Protein AF-A0A1G9MQA1-F1 (afdb_monomer_lite)

Sequence (184 aa):
MGEPVQVTDNYAQFIARLDTATEDLSNRRQSLSKSLAILTQLRDQNLAGMESWEQRRAKTSKLLAEHSQGPEAESLRELLEVALRMEPMFRNRTERIGQRLALLRKRSDELTKSLAALKKSKAKLESSRMLAQERDNLSRAVATLAGTPEGPVGGLSDAGIFDDLKKAREAIVLAEALLEVKGK

Foldseek 3Di:
DDDPPPPPPVLVVVLVVLVVVLVVLVVVLVVLVVVLVVLVVVLVVLVVQLVVLVVQLVVLVVVCVVQVPPPCNVVSVVSNVVSVVRNVVSVVVNVVSVVVSVVSVVVSVVSVVVSVVSVVVSVVSVVVSVVVVVVVVVVVVVVVVVPDDDDDDDDDDPPVVVVVVVVVVVVVVVVVVVVVVVVD

Structure (mmCIF, N/CA/C/O backbone):
data_AF-A0A1G9MQA1-F1
#
_entry.id   AF-A0A1G9MQA1-F1
#
loop_
_atom_site.group_PDB
_atom_site.id
_atom_site.type_symbol
_atom_site.label_atom_id
_atom_site.label_alt_id
_atom_site.label_comp_id
_atom_site.label_asym_id
_atom_site.label_entity_id
_atom_site.label_seq_id
_atom_site.pdbx_PDB_ins_code
_atom_site.Cartn_x
_atom_site.Cartn_y
_atom_site.Cartn_z
_atom_site.occupancy
_atom_site.B_iso_or_equiv
_atom_site.auth_seq_id
_atom_site.auth_comp_id
_atom_site.auth_asym_id
_atom_site.auth_atom_id
_atom_site.pdbx_PDB_model_num
ATOM 1 N N . MET A 1 1 ? -50.692 3.460 34.734 1.00 33.56 1 MET A N 1
ATOM 2 C CA . MET A 1 1 ? -50.107 2.404 33.886 1.00 33.56 1 MET A CA 1
ATOM 3 C C . MET A 1 1 ? -48.732 2.883 33.473 1.00 33.56 1 MET A C 1
ATOM 5 O O . MET A 1 1 ? -48.656 3.853 32.736 1.00 33.56 1 MET A O 1
ATOM 9 N N . GLY A 1 2 ? -47.673 2.325 34.061 1.00 35.53 2 GLY A N 1
ATOM 10 C CA . GLY A 1 2 ? -46.305 2.674 33.680 1.00 35.53 2 GLY A CA 1
ATOM 11 C C . GLY A 1 2 ? -45.945 1.911 32.415 1.00 35.53 2 GLY A C 1
ATOM 12 O O . GLY A 1 2 ? -45.963 0.682 32.433 1.00 35.53 2 GLY A O 1
ATOM 13 N N . GLU A 1 3 ? -45.685 2.622 31.322 1.00 28.31 3 GLU A N 1
ATOM 14 C CA . GLU A 1 3 ? -45.088 2.010 30.138 1.00 28.31 3 GLU A CA 1
ATOM 15 C C . GLU A 1 3 ? -43.739 1.394 30.534 1.00 28.31 3 GLU A C 1
ATOM 17 O O . GLU A 1 3 ? -42.938 2.058 31.203 1.00 28.31 3 GLU A O 1
ATOM 22 N N . PRO A 1 4 ? -43.462 0.133 30.162 1.00 35.91 4 PRO A N 1
ATOM 23 C CA . PRO A 1 4 ? -42.130 -0.412 30.323 1.00 35.91 4 PRO A CA 1
ATOM 24 C C . PRO A 1 4 ? -41.213 0.394 29.406 1.00 35.91 4 PRO A C 1
ATOM 26 O O . PRO A 1 4 ? -41.303 0.292 28.183 1.00 35.91 4 PRO A O 1
ATOM 29 N N . VAL A 1 5 ? -40.346 1.215 30.000 1.00 38.53 5 VAL A N 1
ATOM 30 C CA . VAL A 1 5 ? -39.233 1.844 29.291 1.00 38.53 5 VAL A CA 1
ATOM 31 C C . VAL A 1 5 ? -38.442 0.700 28.673 1.00 38.53 5 VAL A C 1
ATOM 33 O O . VAL A 1 5 ? -37.731 -0.024 29.370 1.00 38.53 5 VAL A O 1
ATOM 36 N N . GLN A 1 6 ? -38.628 0.479 27.371 1.00 41.44 6 GLN A N 1
ATOM 37 C CA . GLN A 1 6 ? -37.780 -0.419 26.611 1.00 41.44 6 GLN A CA 1
ATOM 38 C C . GLN A 1 6 ? -36.378 0.162 26.716 1.00 41.44 6 GLN A C 1
ATOM 40 O O . GLN A 1 6 ? -36.048 1.149 26.061 1.00 41.44 6 GLN A O 1
ATOM 45 N N . VAL A 1 7 ? -35.558 -0.421 27.587 1.00 48.38 7 VAL A N 1
ATOM 46 C CA . VAL A 1 7 ? -34.122 -0.184 27.590 1.00 48.38 7 VAL A CA 1
ATOM 47 C C . VAL A 1 7 ? -33.621 -0.804 26.293 1.00 48.38 7 VAL A C 1
ATOM 49 O O . VAL A 1 7 ? -33.262 -1.977 26.239 1.00 48.38 7 VAL A O 1
ATOM 52 N N . THR A 1 8 ? -33.705 -0.044 25.201 1.00 55.09 8 THR A N 1
ATOM 53 C CA . THR A 1 8 ? -33.070 -0.386 23.934 1.00 55.09 8 THR A CA 1
ATOM 54 C C . THR A 1 8 ? -31.622 -0.725 24.246 1.00 55.09 8 THR A C 1
ATOM 56 O O . THR A 1 8 ? -30.920 0.078 24.864 1.00 55.09 8 THR A O 1
ATOM 59 N N . ASP A 1 9 ? -31.187 -1.925 23.860 1.00 69.00 9 ASP A N 1
ATOM 60 C CA . ASP A 1 9 ? -29.811 -2.386 24.027 1.00 69.00 9 ASP A CA 1
ATOM 61 C C . ASP A 1 9 ? -28.895 -1.572 23.100 1.00 69.00 9 ASP A C 1
ATOM 63 O O . ASP A 1 9 ? -28.508 -1.987 22.004 1.00 69.00 9 ASP A O 1
ATOM 67 N N . ASN A 1 10 ? -28.606 -0.344 23.529 1.00 80.19 10 ASN A N 1
ATOM 68 C CA . ASN A 1 10 ? -27.791 0.618 22.806 1.00 80.19 10 ASN A CA 1
ATOM 69 C C . ASN A 1 10 ? -26.407 0.020 22.524 1.00 80.19 10 ASN A C 1
ATOM 71 O O . ASN A 1 10 ? -25.855 0.234 21.446 1.00 80.19 10 ASN A O 1
ATOM 75 N N . TYR A 1 11 ? -25.882 -0.799 23.444 1.00 79.56 11 TYR A N 1
ATOM 76 C CA . TYR A 1 11 ? -24.624 -1.517 23.261 1.00 79.56 11 TYR A CA 1
ATOM 77 C C . TYR A 1 11 ? -24.676 -2.444 22.046 1.00 79.56 11 TYR A C 1
ATOM 79 O O . TYR A 1 11 ? -23.778 -2.372 21.210 1.00 79.56 11 TYR A O 1
ATOM 87 N N . ALA A 1 12 ? -25.721 -3.263 21.892 1.00 81.88 12 ALA A N 1
ATOM 88 C CA . ALA A 1 12 ? -25.861 -4.129 20.720 1.00 81.88 12 ALA A CA 1
ATOM 89 C C . ALA A 1 12 ? -25.915 -3.342 19.402 1.00 81.88 12 ALA A C 1
ATOM 91 O O . ALA A 1 12 ? -25.253 -3.724 18.436 1.00 81.88 12 ALA A O 1
ATOM 92 N N . GLN A 1 13 ? -26.633 -2.214 19.361 1.00 83.31 13 GLN A N 1
ATOM 93 C CA . GLN A 1 13 ? -26.694 -1.375 18.158 1.00 83.31 13 GLN A CA 1
ATOM 94 C C . GLN A 1 13 ? -25.335 -0.751 17.812 1.00 83.31 13 GLN A C 1
ATOM 96 O O . GLN A 1 13 ? -24.943 -0.722 16.644 1.00 83.31 13 GLN A O 1
ATOM 101 N N . PHE A 1 14 ? -24.592 -0.264 18.809 1.00 85.12 14 PHE A N 1
ATOM 102 C CA . PHE A 1 14 ? -23.249 0.276 18.594 1.00 85.12 14 PHE A CA 1
ATOM 103 C C . PHE A 1 14 ? -22.250 -0.811 18.178 1.00 85.12 14 PHE A C 1
ATOM 105 O O . PHE A 1 14 ? -21.462 -0.571 17.266 1.00 85.12 14 PHE A O 1
ATOM 112 N N . ILE A 1 15 ? -22.309 -2.007 18.775 1.00 85.62 15 ILE A N 1
ATOM 113 C CA . ILE A 1 15 ? -21.475 -3.151 18.373 1.00 85.62 15 ILE A CA 1
ATOM 114 C C . ILE A 1 15 ? -21.757 -3.522 16.913 1.00 85.62 15 ILE A C 1
ATOM 116 O O . ILE A 1 15 ? -20.818 -3.606 16.126 1.00 85.62 15 ILE A O 1
ATOM 120 N N . ALA A 1 16 ? -23.030 -3.637 16.520 1.00 85.25 16 ALA A N 1
ATOM 121 C CA . ALA A 1 16 ? -23.407 -3.941 15.140 1.00 85.25 16 ALA A CA 1
ATOM 122 C C . ALA A 1 16 ? -22.874 -2.890 14.147 1.00 85.25 16 ALA A C 1
ATOM 124 O O . ALA A 1 16 ? -22.321 -3.241 13.108 1.00 85.25 16 ALA A O 1
ATOM 125 N N . ARG A 1 17 ? -22.951 -1.595 14.490 1.00 86.38 17 ARG A N 1
ATOM 126 C CA . ARG A 1 17 ? -22.369 -0.517 13.668 1.00 86.38 17 ARG A CA 1
ATOM 127 C C . ARG A 1 17 ? -20.847 -0.625 13.547 1.00 86.38 17 ARG A C 1
ATOM 129 O O . ARG A 1 17 ? -20.308 -0.365 12.472 1.00 86.38 17 ARG A O 1
ATOM 136 N N . LEU A 1 18 ? -20.150 -0.992 14.626 1.00 87.75 18 L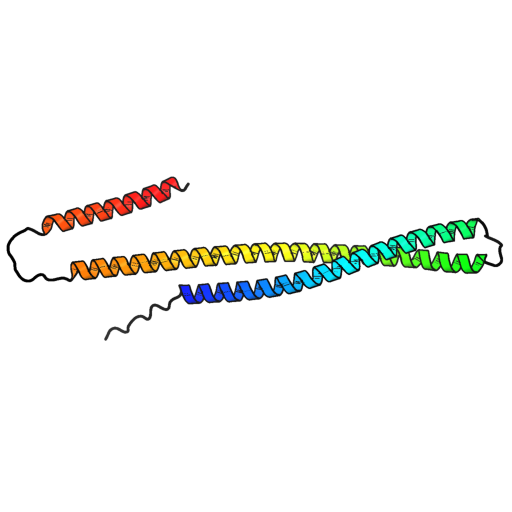EU A N 1
ATOM 137 C CA . LEU A 1 18 ? -18.701 -1.219 14.594 1.00 87.75 18 LEU A CA 1
ATOM 138 C C . LEU A 1 18 ? -18.339 -2.431 13.729 1.00 87.75 18 LEU A C 1
ATOM 140 O O . LEU A 1 18 ? -17.320 -2.388 13.040 1.00 87.75 18 LEU A O 1
ATOM 144 N N . ASP A 1 19 ? -19.167 -3.474 13.732 1.00 88.19 19 ASP A N 1
ATOM 145 C CA . ASP A 1 19 ? -18.977 -4.661 12.898 1.00 88.19 19 ASP A CA 1
ATOM 146 C C . ASP A 1 19 ? -19.150 -4.342 11.415 1.00 88.19 19 ASP A C 1
ATOM 148 O O . ASP A 1 19 ? -18.234 -4.612 10.638 1.00 88.19 19 ASP A O 1
ATOM 152 N N . THR A 1 20 ? -20.230 -3.651 11.037 1.00 88.88 20 THR A N 1
ATOM 153 C CA . THR A 1 20 ? -20.420 -3.170 9.659 1.00 88.88 20 THR A CA 1
ATOM 154 C C . THR A 1 20 ? -19.256 -2.283 9.213 1.00 88.88 20 THR A C 1
ATOM 156 O O . THR A 1 20 ? -18.670 -2.507 8.156 1.00 88.88 20 THR A O 1
ATOM 159 N N . ALA A 1 21 ? -18.836 -1.318 10.041 1.00 87.81 21 ALA A N 1
ATOM 160 C CA . ALA A 1 21 ? -17.699 -0.455 9.713 1.00 87.81 21 ALA A CA 1
ATOM 161 C C . ALA A 1 21 ? -16.378 -1.240 9.568 1.00 87.81 21 ALA A C 1
ATOM 163 O O . ALA A 1 21 ? -15.542 -0.920 8.718 1.00 87.81 21 ALA A O 1
ATOM 164 N N . THR A 1 22 ? -16.178 -2.274 10.388 1.00 87.75 22 THR A N 1
ATOM 165 C CA . THR A 1 22 ? -15.002 -3.152 10.323 1.00 87.75 22 THR A CA 1
ATOM 166 C C . THR A 1 22 ? -15.004 -3.988 9.047 1.00 87.75 22 THR A C 1
ATOM 168 O O . THR A 1 22 ? -13.953 -4.131 8.414 1.00 87.75 22 THR A O 1
ATOM 171 N N . GLU A 1 23 ? -16.158 -4.517 8.647 1.00 92.12 23 GLU A N 1
ATOM 172 C CA . GLU A 1 23 ? -16.331 -5.271 7.408 1.00 92.12 23 GLU A CA 1
ATOM 173 C C . GLU A 1 23 ? -16.071 -4.387 6.182 1.00 92.12 23 GLU A C 1
ATOM 175 O O . GLU A 1 23 ? -15.215 -4.712 5.355 1.00 92.12 23 GLU A O 1
ATOM 180 N N . ASP A 1 24 ? -16.691 -3.207 6.123 1.00 88.06 24 ASP A N 1
ATOM 181 C CA . ASP A 1 24 ? -16.508 -2.242 5.037 1.00 88.06 24 ASP A CA 1
ATOM 182 C C . ASP A 1 24 ? -15.039 -1.843 4.855 1.00 88.06 24 ASP A C 1
ATOM 184 O O . ASP A 1 24 ? -14.503 -1.842 3.739 1.00 88.06 24 ASP A O 1
ATOM 188 N N . LEU A 1 25 ? -14.347 -1.518 5.951 1.00 88.88 25 LEU A N 1
ATOM 189 C CA . LEU A 1 25 ? -12.926 -1.172 5.899 1.00 88.88 25 LEU A CA 1
ATOM 190 C C . LEU A 1 25 ? -12.050 -2.376 5.542 1.00 88.88 25 LEU A C 1
ATOM 192 O O . LEU A 1 25 ? -11.040 -2.207 4.852 1.00 88.88 25 LEU A O 1
ATOM 196 N N . SER A 1 26 ? -12.429 -3.586 5.956 1.00 88.38 26 SER A N 1
ATOM 197 C CA . SER A 1 26 ? -11.723 -4.816 5.582 1.00 88.38 26 SER A CA 1
ATOM 198 C C . SER A 1 26 ? -11.837 -5.088 4.082 1.00 88.38 26 SER A C 1
ATOM 200 O O . SER A 1 26 ? -10.815 -5.340 3.436 1.00 88.38 26 SER A O 1
ATOM 202 N N . ASN A 1 27 ? -13.032 -4.926 3.511 1.00 91.62 27 ASN A N 1
ATOM 203 C CA . ASN A 1 27 ? -13.290 -5.050 2.076 1.00 91.62 27 ASN A CA 1
ATOM 204 C C . ASN A 1 27 ? -12.496 -4.009 1.274 1.00 91.62 27 ASN A C 1
ATOM 206 O O . ASN A 1 27 ? -11.801 -4.342 0.308 1.00 91.62 27 ASN A O 1
ATOM 210 N N . ARG A 1 28 ? -12.497 -2.746 1.724 1.00 90.75 28 ARG A N 1
ATOM 211 C CA . ARG A 1 28 ? -11.684 -1.676 1.116 1.00 90.75 28 ARG A CA 1
ATOM 212 C C . ARG A 1 28 ? -10.190 -1.986 1.177 1.00 90.75 28 ARG A C 1
ATOM 214 O O . ARG A 1 28 ? -9.493 -1.808 0.178 1.00 90.75 28 ARG A O 1
ATOM 221 N N . ARG A 1 29 ? -9.691 -2.489 2.310 1.00 91.31 29 ARG A N 1
ATOM 222 C CA . ARG A 1 29 ? -8.285 -2.891 2.466 1.00 91.31 29 ARG A CA 1
ATOM 223 C C . ARG A 1 29 ? -7.920 -4.037 1.524 1.00 91.31 29 ARG A C 1
ATOM 225 O O . ARG A 1 29 ? -6.851 -4.001 0.920 1.00 91.31 29 ARG A O 1
ATOM 232 N N . GLN A 1 30 ? -8.795 -5.026 1.354 1.00 93.62 30 GLN A N 1
ATOM 233 C CA . GLN A 1 30 ? -8.561 -6.128 0.419 1.00 93.62 30 GLN A CA 1
ATOM 234 C C . GLN A 1 30 ? -8.512 -5.632 -1.032 1.00 93.62 30 GLN A C 1
ATOM 236 O O . GLN A 1 30 ? -7.605 -6.001 -1.778 1.00 93.62 30 GLN A O 1
ATOM 241 N N . SER A 1 31 ? -9.436 -4.752 -1.428 1.00 93.62 31 SER A N 1
ATOM 242 C CA . SER A 1 31 ? -9.398 -4.122 -2.752 1.00 93.62 31 SER A CA 1
ATOM 243 C C . SER A 1 31 ? -8.108 -3.325 -2.960 1.00 93.62 31 SER A C 1
ATOM 245 O O . SER A 1 31 ? -7.490 -3.413 -4.019 1.00 93.62 31 SER A O 1
ATOM 247 N N . LEU A 1 32 ? -7.675 -2.570 -1.949 1.00 94.12 32 LEU A N 1
ATOM 248 C CA . LEU A 1 32 ? -6.440 -1.794 -1.999 1.00 94.12 32 LEU A CA 1
ATOM 249 C C . LEU A 1 32 ? -5.198 -2.689 -2.111 1.00 94.12 32 LEU A C 1
ATOM 251 O O . LEU A 1 32 ? -4.288 -2.374 -2.875 1.00 94.12 32 LEU A O 1
ATOM 255 N N . SER A 1 33 ? -5.177 -3.818 -1.400 1.00 94.31 33 SER A N 1
ATOM 256 C CA . SER A 1 33 ? -4.112 -4.822 -1.479 1.00 94.31 33 SER A CA 1
ATOM 257 C C . SER A 1 33 ? -3.967 -5.390 -2.894 1.00 94.31 33 SER A C 1
ATOM 259 O O . SER A 1 33 ? -2.849 -5.464 -3.404 1.00 94.31 33 SER A O 1
ATOM 261 N N . LYS A 1 34 ? -5.081 -5.694 -3.573 1.00 96.38 34 LYS A N 1
ATOM 262 C CA . LYS A 1 34 ? -5.063 -6.126 -4.982 1.00 96.38 34 LYS A CA 1
ATOM 263 C C . LYS A 1 34 ? -4.459 -5.050 -5.889 1.00 96.38 34 LYS A C 1
ATOM 265 O O . LYS A 1 34 ? -3.567 -5.343 -6.681 1.00 96.38 34 LYS A O 1
ATOM 270 N N . SER A 1 35 ? -4.881 -3.794 -5.731 1.00 95.00 35 SER A N 1
ATOM 271 C CA . SER A 1 35 ? -4.326 -2.670 -6.498 1.00 95.00 35 SER A CA 1
ATOM 272 C C . SER A 1 35 ? -2.829 -2.463 -6.242 1.00 95.00 35 SER A C 1
ATOM 274 O O . SER A 1 35 ? -2.078 -2.190 -7.176 1.00 95.00 35 SER A O 1
ATOM 276 N N . LEU A 1 36 ? -2.374 -2.617 -4.995 1.00 96.81 36 LEU A N 1
ATOM 277 C CA . LEU A 1 36 ? -0.956 -2.552 -4.634 1.00 96.81 36 LEU A CA 1
ATOM 278 C C . LEU A 1 36 ? -0.140 -3.657 -5.306 1.00 96.81 36 LEU A C 1
ATOM 280 O O . LEU A 1 36 ? 0.948 -3.370 -5.807 1.00 96.81 36 LEU A O 1
ATOM 284 N N . ALA A 1 37 ? -0.656 -4.886 -5.351 1.00 96.94 37 ALA A N 1
ATOM 285 C CA . ALA A 1 37 ? 0.006 -5.996 -6.031 1.00 96.94 37 ALA A CA 1
ATOM 286 C C . ALA A 1 37 ? 0.165 -5.712 -7.533 1.00 96.94 37 ALA A C 1
ATOM 288 O O . ALA A 1 37 ? 1.277 -5.787 -8.055 1.00 96.94 37 ALA A O 1
ATOM 289 N N . ILE A 1 38 ? -0.911 -5.271 -8.195 1.00 96.94 38 ILE A N 1
ATOM 290 C CA . ILE A 1 38 ? -0.897 -4.919 -9.625 1.00 96.94 38 ILE A CA 1
ATOM 291 C C . ILE A 1 38 ? 0.108 -3.797 -9.905 1.00 96.94 38 ILE A C 1
ATOM 293 O O . ILE A 1 38 ? 0.917 -3.902 -10.824 1.00 96.94 38 ILE A O 1
ATOM 297 N N . LEU A 1 39 ? 0.086 -2.717 -9.118 1.00 96.88 39 LEU A N 1
ATOM 298 C CA . LEU A 1 39 ? 1.011 -1.601 -9.327 1.00 96.88 39 LEU A CA 1
ATOM 299 C C . LEU A 1 39 ? 2.465 -1.979 -9.039 1.00 96.88 39 LEU A C 1
ATOM 301 O O . LEU A 1 39 ? 3.358 -1.441 -9.689 1.00 96.88 39 LEU A O 1
ATOM 305 N N . THR A 1 40 ? 2.709 -2.879 -8.086 1.00 97.38 40 THR A N 1
ATOM 306 C CA . THR A 1 40 ? 4.060 -3.377 -7.794 1.00 97.38 40 THR A CA 1
ATOM 307 C C . THR A 1 40 ? 4.581 -4.169 -8.986 1.00 97.38 40 THR A C 1
ATOM 309 O O . THR A 1 40 ? 5.615 -3.813 -9.537 1.00 97.38 40 THR A O 1
ATOM 312 N N . GLN A 1 41 ? 3.793 -5.126 -9.481 1.00 97.81 41 GLN A N 1
ATOM 313 C CA . GLN A 1 41 ? 4.132 -5.886 -10.682 1.00 97.81 41 GLN A CA 1
ATOM 314 C C . GLN A 1 41 ? 4.374 -4.971 -11.892 1.00 97.81 41 GLN A C 1
ATOM 316 O O . GLN A 1 41 ? 5.355 -5.136 -12.614 1.00 97.81 41 GLN A O 1
ATOM 321 N N . LEU A 1 42 ? 3.510 -3.973 -12.106 1.00 96.88 42 LEU A N 1
ATOM 322 C CA . LEU A 1 42 ? 3.664 -3.029 -13.212 1.00 96.88 42 LEU A CA 1
ATOM 323 C C . LEU A 1 42 ? 4.937 -2.184 -13.069 1.00 96.88 42 LEU A C 1
ATOM 325 O O . LEU A 1 42 ? 5.588 -1.879 -14.069 1.00 96.88 42 LEU A O 1
ATOM 329 N N . ARG A 1 43 ? 5.304 -1.794 -11.843 1.00 97.12 43 ARG A N 1
ATOM 330 C CA . ARG A 1 43 ? 6.559 -1.084 -11.578 1.00 97.12 43 ARG A CA 1
ATOM 331 C C . ARG A 1 43 ? 7.755 -1.951 -11.945 1.00 97.12 43 ARG A C 1
ATOM 333 O O . ARG A 1 43 ? 8.633 -1.462 -12.647 1.00 97.12 43 ARG A O 1
ATOM 340 N N . ASP A 1 44 ? 7.762 -3.205 -11.515 1.00 97.06 44 ASP A N 1
ATOM 341 C CA . ASP A 1 44 ? 8.871 -4.131 -11.755 1.00 97.06 44 ASP A CA 1
ATOM 342 C C . ASP A 1 44 ? 9.039 -4.401 -13.257 1.00 97.06 44 ASP A C 1
ATOM 344 O O . ASP A 1 44 ? 10.146 -4.345 -13.789 1.00 97.06 44 ASP A O 1
ATOM 348 N N . GLN A 1 45 ? 7.926 -4.556 -13.982 1.00 96.56 45 GLN A N 1
ATOM 349 C CA . GLN A 1 45 ? 7.929 -4.654 -15.444 1.00 96.56 45 GLN A CA 1
ATOM 350 C C . GLN A 1 45 ? 8.485 -3.394 -16.122 1.00 96.56 45 GLN A C 1
ATOM 352 O O . GLN A 1 45 ? 9.233 -3.496 -17.094 1.00 96.56 45 GLN A O 1
ATOM 357 N N . ASN A 1 46 ? 8.135 -2.197 -15.634 1.00 96.50 46 ASN A N 1
ATOM 358 C CA . ASN A 1 46 ? 8.662 -0.956 -16.206 1.00 96.50 46 ASN A CA 1
ATOM 359 C C . ASN A 1 46 ? 10.144 -0.742 -15.860 1.00 96.50 46 ASN A C 1
ATOM 361 O O . ASN A 1 46 ? 10.869 -0.214 -16.698 1.00 96.50 46 ASN A O 1
ATOM 365 N N . LEU A 1 47 ? 10.606 -1.173 -14.684 1.00 96.56 47 LEU A N 1
ATOM 366 C CA . LEU A 1 47 ? 12.027 -1.164 -14.321 1.00 96.56 47 LEU A CA 1
ATOM 367 C C . LEU A 1 47 ? 12.836 -2.082 -15.241 1.00 96.56 47 LEU A C 1
ATOM 369 O O . LEU A 1 47 ? 13.778 -1.617 -15.876 1.00 96.56 47 LEU A O 1
ATOM 373 N N . ALA A 1 48 ? 12.405 -3.333 -15.413 1.00 96.31 48 ALA A N 1
ATOM 374 C CA . ALA A 1 48 ? 13.063 -4.270 -16.324 1.00 96.31 48 ALA A CA 1
ATOM 375 C C . ALA A 1 48 ? 13.068 -3.759 -17.779 1.00 96.31 48 ALA A C 1
ATOM 377 O O . ALA A 1 48 ? 14.061 -3.885 -18.501 1.00 96.31 48 ALA A O 1
ATOM 378 N N . GLY A 1 49 ? 11.964 -3.140 -18.214 1.00 95.69 49 GLY A N 1
ATOM 379 C CA . GLY A 1 49 ? 11.873 -2.491 -19.521 1.00 95.69 49 GLY A CA 1
ATOM 380 C C . GLY A 1 49 ? 12.842 -1.316 -19.667 1.00 95.69 49 GLY A C 1
ATOM 381 O O . GLY A 1 49 ? 13.512 -1.207 -20.692 1.00 95.69 49 GLY A O 1
ATOM 382 N N . MET A 1 50 ? 12.954 -0.466 -18.643 1.00 95.75 50 MET A N 1
ATOM 383 C CA . MET A 1 50 ? 13.896 0.656 -18.604 1.00 95.75 50 MET A CA 1
ATOM 384 C C . MET A 1 50 ? 15.341 0.169 -18.744 1.00 95.75 50 MET A C 1
ATOM 386 O O . MET A 1 50 ? 16.035 0.624 -19.647 1.00 95.75 50 MET A O 1
ATOM 390 N N . GLU A 1 51 ? 15.762 -0.798 -17.926 1.00 95.88 51 GLU A N 1
ATOM 391 C CA . GLU A 1 51 ? 17.113 -1.378 -17.969 1.00 95.88 51 GLU A CA 1
ATOM 392 C C . GLU A 1 51 ? 17.418 -1.994 -19.341 1.00 95.88 51 GLU A C 1
ATOM 394 O O . GLU A 1 51 ? 18.487 -1.779 -19.913 1.00 95.88 51 GLU A O 1
ATOM 399 N N . SER A 1 52 ? 16.447 -2.701 -19.924 1.00 96.88 52 SER A N 1
ATOM 400 C CA . SER A 1 52 ? 16.578 -3.269 -21.269 1.00 96.88 52 SER A CA 1
ATOM 401 C C . SER A 1 52 ? 16.785 -2.187 -22.336 1.00 96.88 52 SER A C 1
ATOM 403 O O . SER A 1 52 ? 17.583 -2.368 -23.258 1.00 96.88 52 SER A O 1
ATOM 405 N N . TRP A 1 53 ? 16.082 -1.054 -22.237 1.00 97.31 53 TRP A N 1
ATOM 406 C CA . TRP A 1 53 ? 16.250 0.068 -23.164 1.00 97.31 53 TRP A CA 1
ATOM 407 C C . TRP A 1 53 ? 17.560 0.825 -22.947 1.00 97.31 53 TRP A C 1
ATOM 409 O O . TRP A 1 53 ? 18.193 1.192 -23.936 1.00 97.31 53 TRP A O 1
ATOM 419 N N . GLU A 1 54 ? 18.018 0.981 -21.704 1.00 95.81 54 GLU A N 1
ATOM 420 C CA . GLU A 1 54 ? 19.340 1.541 -21.393 1.00 95.81 54 GLU A CA 1
ATOM 421 C C . GLU A 1 54 ? 20.458 0.687 -22.013 1.00 95.81 54 GLU A C 1
ATOM 423 O O . GLU A 1 54 ? 21.347 1.215 -22.689 1.00 95.81 54 GLU A O 1
ATOM 428 N N . GLN A 1 55 ? 20.373 -0.641 -21.877 1.00 96.62 55 GLN A N 1
ATOM 429 C CA . GLN A 1 55 ? 21.317 -1.578 -22.494 1.00 96.62 55 GLN A CA 1
ATOM 430 C C . GLN A 1 55 ? 21.286 -1.506 -24.026 1.00 96.62 55 GLN A C 1
ATOM 432 O O . GLN A 1 55 ? 22.338 -1.438 -24.666 1.00 96.62 55 GLN A O 1
ATOM 437 N N . ARG A 1 56 ? 20.090 -1.483 -24.635 1.00 96.25 56 ARG A N 1
ATOM 438 C CA . ARG A 1 56 ? 19.933 -1.327 -26.093 1.00 96.25 56 ARG A CA 1
ATOM 439 C C . ARG A 1 56 ? 20.525 -0.011 -26.580 1.00 96.25 56 ARG A C 1
ATOM 441 O O . ARG A 1 56 ? 21.233 -0.016 -27.586 1.00 96.25 56 ARG A O 1
ATOM 448 N N . ARG A 1 57 ? 20.288 1.093 -25.866 1.00 95.81 57 ARG A N 1
ATOM 449 C CA . ARG A 1 57 ? 20.858 2.407 -26.187 1.00 95.81 57 ARG A CA 1
ATOM 450 C C . ARG A 1 57 ? 22.382 2.357 -26.167 1.00 95.81 57 ARG A C 1
ATOM 452 O O . ARG A 1 57 ? 23.013 2.752 -27.144 1.00 95.81 57 ARG A O 1
ATOM 459 N N . ALA A 1 58 ? 22.968 1.830 -25.092 1.00 96.25 58 ALA A N 1
ATOM 460 C CA . ALA A 1 58 ? 24.417 1.712 -24.948 1.00 96.25 58 ALA A CA 1
ATOM 461 C C . ALA A 1 58 ? 25.037 0.847 -26.058 1.00 96.25 58 ALA A C 1
ATOM 463 O O . ALA A 1 58 ? 26.007 1.257 -26.696 1.00 96.25 58 ALA A O 1
ATOM 464 N N . LYS A 1 59 ? 24.440 -0.318 -26.341 1.00 96.25 59 LYS A N 1
ATOM 465 C CA . LYS A 1 59 ? 24.912 -1.229 -27.392 1.00 96.25 59 LYS A CA 1
ATOM 466 C C . LYS A 1 59 ? 24.826 -0.598 -28.782 1.00 96.25 59 LYS A C 1
ATOM 468 O O . LYS A 1 59 ? 25.786 -0.677 -29.540 1.00 96.25 59 LYS A O 1
ATOM 473 N N . THR A 1 60 ? 23.700 0.029 -29.111 1.00 95.56 60 THR A N 1
ATOM 474 C CA . THR A 1 60 ? 23.483 0.619 -30.442 1.00 95.56 60 THR A CA 1
ATOM 475 C C . THR A 1 60 ? 24.378 1.834 -30.660 1.00 95.56 60 THR A C 1
ATOM 477 O O . THR A 1 60 ? 24.968 1.968 -31.724 1.00 95.56 60 THR A O 1
ATOM 480 N N . SER A 1 61 ? 24.560 2.667 -29.630 1.00 95.38 61 SER A N 1
ATOM 481 C CA . SER A 1 61 ? 25.504 3.790 -29.659 1.00 95.38 61 SER A CA 1
ATOM 482 C C . SER A 1 61 ? 26.936 3.321 -29.937 1.00 95.38 61 SER A C 1
ATOM 484 O O . SER A 1 61 ? 27.607 3.856 -30.818 1.00 95.38 61 SER A O 1
ATOM 486 N N . LYS A 1 62 ? 27.378 2.253 -29.255 1.00 96.44 62 LYS A N 1
ATOM 487 C CA . LYS A 1 62 ? 28.696 1.648 -29.486 1.00 96.44 62 LYS A CA 1
ATOM 488 C C . LYS A 1 62 ? 28.846 1.118 -30.917 1.00 96.44 62 LYS A C 1
ATOM 490 O O . LYS A 1 62 ? 29.817 1.455 -31.585 1.00 96.44 62 LYS A O 1
ATOM 495 N N . LEU A 1 63 ? 27.879 0.336 -31.401 1.00 95.44 63 LEU A N 1
ATOM 496 C CA . LEU A 1 63 ? 27.921 -0.226 -32.756 1.00 95.44 63 LEU A CA 1
ATOM 497 C C . LEU A 1 63 ? 27.923 0.860 -33.835 1.00 95.44 63 LEU A C 1
ATOM 499 O O . LEU A 1 63 ? 28.642 0.728 -34.822 1.00 95.44 63 LEU A O 1
ATOM 503 N N . LEU A 1 64 ? 27.156 1.936 -33.639 1.00 94.94 64 LEU A N 1
ATOM 504 C CA . LEU A 1 64 ? 27.113 3.064 -34.565 1.00 94.94 64 LEU A CA 1
ATOM 505 C C . LEU A 1 64 ? 28.442 3.832 -34.596 1.00 94.94 64 LEU A C 1
ATOM 507 O O . LEU A 1 64 ? 28.857 4.275 -35.664 1.00 94.94 64 LEU A O 1
ATOM 511 N N . ALA A 1 65 ? 29.122 3.969 -33.454 1.00 93.62 65 ALA A N 1
ATOM 512 C CA . ALA A 1 65 ? 30.457 4.561 -33.403 1.00 93.62 65 ALA A CA 1
ATOM 513 C C . ALA A 1 65 ? 31.486 3.716 -34.177 1.00 93.62 65 ALA A C 1
ATOM 515 O O . ALA A 1 65 ? 32.336 4.269 -34.871 1.00 93.62 65 ALA A O 1
ATOM 516 N N . GLU A 1 66 ? 31.376 2.387 -34.099 1.00 93.19 66 GLU A N 1
ATOM 517 C CA . GLU A 1 66 ? 32.257 1.438 -34.795 1.00 93.19 66 GLU A CA 1
ATOM 518 C C . GLU A 1 66 ? 31.962 1.336 -36.307 1.00 93.19 66 GLU A C 1
ATOM 520 O O . GLU A 1 66 ? 32.888 1.181 -37.098 1.00 93.19 66 GLU A O 1
ATOM 525 N N . HIS A 1 67 ? 30.697 1.470 -36.728 1.00 90.00 67 HIS A N 1
ATOM 526 C CA . HIS A 1 67 ? 30.241 1.217 -38.108 1.00 90.00 67 HIS A CA 1
ATOM 527 C C . HIS A 1 67 ? 29.585 2.446 -38.760 1.00 90.00 67 HIS A C 1
ATOM 529 O O . HIS A 1 67 ? 28.636 2.328 -39.533 1.00 90.00 67 HIS A O 1
ATOM 535 N N . SER A 1 68 ? 30.086 3.647 -38.459 1.00 83.44 68 SER A N 1
ATOM 536 C CA . SER A 1 68 ? 29.446 4.928 -38.817 1.00 83.44 68 SER A CA 1
ATOM 537 C C . SER A 1 68 ? 29.253 5.198 -40.320 1.00 83.44 68 SER A C 1
ATOM 539 O O . SER A 1 68 ? 28.444 6.058 -40.676 1.00 83.44 68 SER A O 1
ATOM 541 N N . GLN A 1 69 ? 29.961 4.472 -41.192 1.00 86.12 69 GLN A N 1
ATOM 542 C CA . GLN A 1 69 ? 29.843 4.551 -42.657 1.00 86.12 69 GLN A CA 1
ATOM 543 C C . GLN A 1 69 ? 29.477 3.208 -43.315 1.00 86.12 69 GLN A C 1
ATOM 545 O O . GLN A 1 69 ? 29.532 3.086 -44.537 1.00 86.12 69 GLN A O 1
ATOM 550 N N . GLY A 1 70 ? 29.123 2.194 -42.517 1.00 86.56 70 GLY A N 1
ATOM 551 C CA . GLY A 1 70 ? 28.690 0.893 -43.023 1.00 86.56 70 GLY A CA 1
ATOM 552 C C . GLY A 1 70 ? 27.267 0.928 -43.597 1.00 86.56 70 GLY A C 1
ATOM 553 O O . GLY A 1 70 ? 26.502 1.849 -43.291 1.00 86.56 70 GLY A O 1
ATOM 554 N N . PRO A 1 71 ? 26.875 -0.080 -44.397 1.00 88.06 71 PRO A N 1
ATOM 555 C CA . PRO A 1 71 ? 25.518 -0.181 -44.936 1.00 88.06 71 PRO A CA 1
ATOM 556 C C . PRO A 1 71 ? 24.442 -0.255 -43.836 1.00 88.06 71 PRO A C 1
ATOM 558 O O . PRO A 1 71 ? 23.296 0.119 -44.069 1.00 88.06 71 PRO A O 1
ATOM 561 N N . GLU A 1 72 ? 24.804 -0.668 -42.620 1.00 90.50 72 GLU A N 1
ATOM 562 C CA . GLU A 1 72 ? 23.913 -0.748 -41.461 1.00 90.50 72 GLU A CA 1
ATOM 563 C C . GLU A 1 72 ? 23.776 0.574 -40.683 1.00 90.50 72 GLU A C 1
ATOM 565 O O . GLU A 1 72 ? 22.924 0.665 -39.794 1.00 90.50 72 GLU A O 1
ATOM 570 N N . ALA A 1 73 ? 24.581 1.602 -40.985 1.00 91.81 73 ALA A N 1
ATOM 571 C CA . ALA A 1 73 ? 24.673 2.825 -40.180 1.00 91.81 73 ALA A CA 1
ATOM 572 C C . ALA A 1 73 ? 23.317 3.520 -39.980 1.00 91.81 73 ALA A C 1
ATOM 574 O O . ALA A 1 73 ? 23.018 3.980 -38.878 1.00 91.81 73 ALA A O 1
ATOM 575 N N . GLU A 1 74 ? 22.475 3.558 -41.015 1.00 93.19 74 GLU A N 1
ATOM 576 C CA . GLU A 1 74 ? 21.157 4.192 -40.930 1.00 93.19 74 GLU A CA 1
ATOM 577 C C . GLU A 1 74 ? 20.202 3.406 -40.021 1.00 93.19 74 GLU A C 1
ATOM 579 O O . GLU A 1 74 ? 19.603 3.972 -39.111 1.00 93.19 74 GLU A O 1
ATOM 584 N N . SER A 1 75 ? 20.168 2.077 -40.153 1.00 93.81 75 SER A N 1
ATOM 585 C CA . SER A 1 75 ? 19.366 1.219 -39.270 1.00 93.81 75 SER A CA 1
ATOM 586 C C . SER A 1 75 ? 19.791 1.327 -37.797 1.00 93.81 75 SER A C 1
ATOM 588 O O . SER A 1 75 ? 18.956 1.324 -36.892 1.00 93.81 75 SER A O 1
ATOM 590 N N . LEU A 1 76 ? 21.093 1.490 -37.533 1.00 95.44 76 LEU A N 1
ATOM 591 C CA . LEU A 1 76 ? 21.615 1.708 -36.184 1.00 95.44 76 LEU A CA 1
ATOM 592 C C . LEU A 1 76 ? 21.221 3.086 -35.631 1.00 95.44 76 LEU A C 1
ATOM 594 O O . LEU A 1 76 ? 20.941 3.195 -34.436 1.00 95.44 76 LEU A O 1
ATOM 598 N N . ARG A 1 77 ? 21.150 4.130 -36.468 1.00 95.06 77 ARG A N 1
ATOM 599 C CA . ARG A 1 77 ? 20.635 5.451 -36.059 1.00 95.06 77 ARG A CA 1
ATOM 600 C C . ARG A 1 77 ? 19.160 5.384 -35.685 1.00 95.06 77 ARG A C 1
ATOM 602 O O . ARG A 1 77 ? 18.803 5.880 -34.619 1.00 95.06 77 ARG A O 1
ATOM 609 N N . GLU A 1 78 ? 18.336 4.720 -36.493 1.00 95.75 78 GLU A N 1
ATOM 610 C CA . GLU A 1 78 ? 16.911 4.526 -36.199 1.00 95.75 78 GLU A CA 1
ATOM 611 C C . GLU A 1 78 ? 16.707 3.774 -34.873 1.00 95.75 78 GLU A C 1
ATOM 613 O O . GLU A 1 78 ? 15.942 4.203 -34.005 1.00 95.75 78 GLU A O 1
ATOM 618 N N . LEU A 1 79 ? 17.442 2.676 -34.661 1.00 96.00 79 LE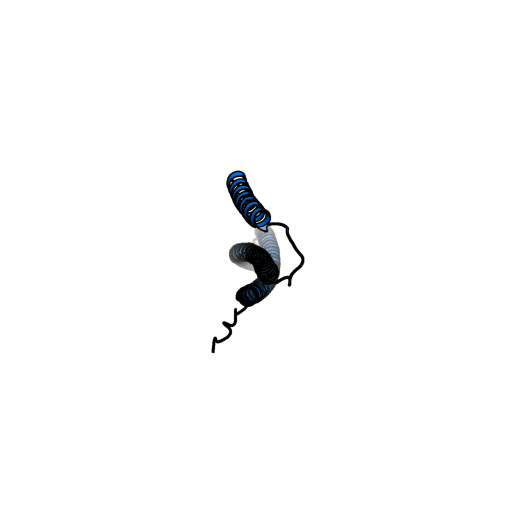U A N 1
ATOM 619 C CA . LEU A 1 79 ? 17.389 1.915 -33.409 1.00 96.00 79 LEU A CA 1
ATOM 620 C C . LEU A 1 79 ? 17.834 2.749 -32.200 1.00 96.00 79 LEU A C 1
ATOM 622 O O . LEU A 1 79 ? 17.229 2.656 -31.126 1.00 96.00 79 LEU A O 1
ATOM 626 N N . LEU A 1 80 ? 18.875 3.570 -32.363 1.00 95.75 80 LEU A N 1
ATOM 627 C CA . LEU A 1 80 ? 19.354 4.466 -31.316 1.00 95.75 80 LEU A CA 1
ATOM 628 C C . LEU A 1 80 ? 18.309 5.538 -30.990 1.00 95.75 80 LEU A C 1
ATOM 630 O O . LEU A 1 80 ? 18.062 5.803 -29.814 1.00 95.75 80 LEU A O 1
ATOM 634 N N . GLU A 1 81 ? 17.656 6.110 -32.000 1.00 96.62 81 GLU A N 1
ATOM 635 C CA . GLU A 1 81 ? 16.587 7.088 -31.817 1.00 96.62 81 GLU A CA 1
ATOM 636 C C . GLU A 1 81 ? 15.394 6.488 -31.061 1.00 96.62 81 GLU A C 1
ATOM 638 O O . GLU A 1 81 ? 14.896 7.083 -30.100 1.00 96.62 81 GLU A O 1
ATOM 643 N N . VAL A 1 82 ? 14.967 5.275 -31.426 1.00 97.12 82 VAL A N 1
ATOM 644 C CA . VAL A 1 82 ? 13.920 4.557 -30.687 1.00 97.12 82 VAL A CA 1
ATOM 645 C C . VAL A 1 82 ? 14.349 4.341 -29.236 1.00 97.12 82 VAL A C 1
ATOM 647 O O . VAL A 1 82 ? 13.576 4.636 -28.325 1.00 97.12 82 VAL A O 1
ATOM 650 N N . ALA A 1 83 ? 15.580 3.889 -28.987 1.00 95.81 83 ALA A N 1
ATOM 651 C CA . ALA A 1 83 ? 16.069 3.674 -27.626 1.00 95.81 83 ALA A CA 1
ATOM 652 C C . ALA A 1 83 ? 16.108 4.977 -26.800 1.00 95.81 83 ALA A C 1
ATOM 654 O O . ALA A 1 83 ? 15.689 4.977 -25.640 1.00 95.81 83 ALA A O 1
ATOM 655 N N . LEU A 1 84 ? 16.522 6.094 -27.412 1.00 95.81 84 LEU A N 1
ATOM 656 C CA . LEU A 1 84 ? 16.524 7.430 -26.804 1.00 95.81 84 LEU A CA 1
ATOM 657 C C . LEU A 1 84 ? 15.120 7.926 -26.440 1.00 95.81 84 LEU A C 1
ATOM 659 O O . LEU A 1 84 ? 14.975 8.664 -25.469 1.00 95.81 84 LEU A O 1
ATOM 663 N N . ARG A 1 85 ? 14.083 7.516 -27.179 1.00 96.56 85 ARG A N 1
ATOM 664 C CA . ARG A 1 85 ? 12.681 7.841 -26.866 1.00 96.56 85 ARG A CA 1
ATOM 665 C C . ARG A 1 85 ? 12.083 6.900 -25.819 1.00 96.56 85 ARG A C 1
ATOM 667 O O . ARG A 1 85 ? 11.316 7.331 -24.956 1.00 96.56 85 ARG A O 1
ATOM 674 N N . MET A 1 86 ? 12.413 5.613 -25.888 1.00 97.12 86 MET A N 1
ATOM 675 C CA . MET A 1 86 ? 11.782 4.590 -25.056 1.00 97.12 86 MET A CA 1
ATOM 676 C C . MET A 1 86 ? 12.294 4.591 -23.615 1.00 97.12 86 MET A C 1
ATOM 678 O O . MET A 1 86 ? 11.482 4.479 -22.698 1.00 97.12 86 MET A O 1
ATOM 682 N N . GLU A 1 87 ? 13.593 4.774 -23.379 1.00 93.12 87 GLU A N 1
ATOM 683 C CA . GLU A 1 87 ? 14.128 4.849 -22.012 1.00 93.12 87 GLU A CA 1
ATOM 684 C C . GLU A 1 87 ? 13.439 5.928 -21.151 1.00 93.12 87 GLU A C 1
ATOM 686 O O . GLU A 1 87 ? 12.901 5.575 -20.095 1.00 93.12 87 GLU A O 1
ATOM 691 N N . PRO A 1 88 ? 13.387 7.219 -21.547 1.00 93.56 88 PRO A N 1
ATOM 692 C CA . PRO A 1 88 ? 12.737 8.239 -20.729 1.00 93.56 88 PRO A CA 1
ATOM 693 C C . PRO A 1 88 ? 11.235 7.977 -20.581 1.00 93.56 88 PRO A C 1
ATOM 695 O O . PRO A 1 88 ? 10.664 8.274 -19.532 1.00 93.56 88 PRO A O 1
ATOM 698 N N . MET A 1 89 ? 10.582 7.358 -21.573 1.00 96.25 89 MET A N 1
ATOM 699 C CA . MET A 1 89 ? 9.186 6.936 -21.439 1.00 96.25 89 MET A CA 1
ATOM 700 C C . MET A 1 89 ? 9.011 5.924 -20.297 1.00 96.25 89 MET A C 1
ATOM 702 O O . MET A 1 89 ? 8.104 6.089 -19.475 1.00 96.25 89 MET A O 1
ATOM 706 N N . PHE A 1 90 ? 9.858 4.894 -20.230 1.00 96.56 90 PHE A N 1
ATOM 707 C CA . PHE A 1 90 ? 9.828 3.901 -19.154 1.00 96.56 90 PHE A CA 1
ATOM 708 C C . PHE A 1 90 ? 10.205 4.517 -17.804 1.00 96.56 90 PHE A C 1
ATOM 710 O O . PHE A 1 90 ? 9.485 4.301 -16.831 1.00 96.56 90 PHE A O 1
ATOM 717 N N . ARG A 1 91 ? 11.235 5.370 -17.749 1.00 94.50 91 ARG A N 1
ATOM 718 C CA . ARG A 1 91 ? 11.625 6.124 -16.544 1.00 94.50 91 ARG A CA 1
ATOM 719 C C . ARG A 1 91 ? 10.447 6.927 -15.975 1.00 94.50 91 ARG A C 1
ATOM 721 O O . ARG A 1 91 ? 10.066 6.738 -14.819 1.00 94.50 91 ARG A O 1
ATOM 728 N N . ASN A 1 92 ? 9.786 7.725 -16.815 1.00 96.31 92 ASN A N 1
ATOM 729 C CA . ASN A 1 92 ? 8.631 8.544 -16.430 1.00 96.31 92 ASN A CA 1
ATOM 730 C C . ASN A 1 92 ? 7.413 7.700 -16.017 1.00 96.31 92 ASN A C 1
ATOM 732 O O . ASN A 1 92 ? 6.599 8.107 -15.184 1.00 96.31 92 ASN A O 1
ATOM 736 N N . ARG A 1 93 ? 7.220 6.519 -16.619 1.00 96.56 93 ARG A N 1
ATOM 737 C CA . ARG A 1 93 ? 6.175 5.573 -16.193 1.00 96.56 93 ARG A CA 1
ATOM 738 C C . ARG A 1 93 ? 6.499 4.989 -14.821 1.00 96.56 93 ARG A C 1
ATOM 740 O O . ARG A 1 93 ? 5.634 5.040 -13.949 1.00 96.56 93 ARG A O 1
ATOM 747 N N . THR A 1 94 ? 7.722 4.508 -14.616 1.00 96.31 94 THR A N 1
ATOM 748 C CA . THR A 1 94 ? 8.201 3.963 -13.340 1.00 96.31 94 THR A CA 1
ATOM 749 C C . THR A 1 94 ? 8.044 4.970 -12.207 1.00 96.31 94 THR A C 1
ATOM 751 O O . THR A 1 94 ? 7.532 4.612 -11.147 1.00 96.31 94 THR A O 1
ATOM 754 N N . GLU A 1 95 ? 8.411 6.232 -12.429 1.00 96.12 95 GLU A N 1
ATOM 755 C CA . GLU A 1 95 ? 8.276 7.285 -11.421 1.00 96.12 95 GLU A CA 1
ATOM 756 C C . GLU A 1 95 ? 6.807 7.532 -11.045 1.00 96.12 95 GLU A C 1
ATOM 758 O O . GLU A 1 95 ? 6.446 7.478 -9.867 1.00 96.12 95 GLU A O 1
ATOM 763 N N . ARG A 1 96 ? 5.923 7.700 -12.039 1.00 97.06 96 ARG A N 1
ATOM 764 C CA . ARG A 1 96 ? 4.477 7.878 -11.805 1.00 97.06 96 ARG A CA 1
ATOM 765 C C . ARG A 1 96 ? 3.855 6.688 -11.073 1.00 97.06 96 ARG A C 1
ATOM 767 O O . ARG A 1 96 ? 3.011 6.876 -10.196 1.00 97.06 96 ARG A O 1
ATOM 774 N N . ILE A 1 97 ? 4.255 5.462 -11.416 1.00 97.44 97 ILE A N 1
ATOM 775 C CA . ILE A 1 97 ? 3.808 4.256 -10.706 1.00 97.44 97 ILE A CA 1
ATOM 776 C C . ILE A 1 97 ? 4.338 4.267 -9.266 1.00 97.44 97 ILE A C 1
ATOM 778 O O . ILE A 1 97 ? 3.577 3.983 -8.342 1.00 97.44 97 ILE A O 1
ATOM 782 N N . GLY A 1 98 ? 5.600 4.650 -9.056 1.00 97.06 98 GLY A N 1
ATOM 783 C CA . GLY A 1 98 ? 6.213 4.790 -7.734 1.00 97.06 98 GLY A CA 1
ATOM 784 C C . GLY A 1 98 ? 5.464 5.773 -6.831 1.00 97.06 98 GLY A C 1
ATOM 785 O O . GLY A 1 98 ? 5.138 5.435 -5.693 1.00 97.06 98 GLY A O 1
ATOM 786 N N . GLN A 1 99 ? 5.101 6.946 -7.356 1.00 96.81 99 GLN A N 1
ATOM 787 C CA . GLN A 1 99 ? 4.292 7.940 -6.641 1.00 96.81 99 GLN A CA 1
ATOM 788 C C . GLN A 1 99 ? 2.919 7.370 -6.243 1.00 96.81 99 GLN A C 1
ATOM 790 O O . GLN A 1 99 ? 2.495 7.492 -5.091 1.00 96.81 99 GLN A O 1
ATOM 795 N N . ARG A 1 100 ? 2.234 6.677 -7.165 1.00 96.50 100 ARG A N 1
ATOM 796 C CA . ARG A 1 100 ? 0.944 6.024 -6.877 1.00 96.50 100 ARG A CA 1
ATOM 797 C C . ARG A 1 100 ? 1.076 4.922 -5.826 1.00 96.50 100 ARG A C 1
ATOM 799 O O . ARG A 1 100 ? 0.241 4.846 -4.929 1.00 96.50 100 ARG A O 1
ATOM 806 N N . LEU A 1 101 ? 2.122 4.100 -5.899 1.00 97.31 101 LEU A N 1
ATOM 807 C CA . LEU A 1 101 ? 2.405 3.068 -4.899 1.00 97.31 101 LEU A CA 1
ATOM 808 C C . LEU A 1 101 ? 2.602 3.665 -3.507 1.00 97.31 101 LEU A C 1
ATOM 810 O O . LEU A 1 101 ? 2.033 3.147 -2.550 1.00 97.31 101 LEU A O 1
ATOM 814 N N . ALA A 1 102 ? 3.358 4.757 -3.387 1.00 96.12 102 ALA A N 1
ATOM 815 C CA . ALA A 1 102 ? 3.564 5.433 -2.108 1.00 96.12 102 ALA A CA 1
ATOM 816 C C . ALA A 1 102 ? 2.236 5.920 -1.502 1.00 96.12 102 ALA A C 1
ATOM 818 O O . ALA A 1 102 ? 1.960 5.671 -0.327 1.00 96.12 102 ALA A O 1
ATOM 819 N N . LEU A 1 103 ? 1.370 6.534 -2.318 1.00 95.62 103 LEU A N 1
ATOM 820 C CA . LEU A 1 103 ? 0.040 6.975 -1.889 1.00 95.62 103 LEU A CA 1
ATOM 821 C C . LEU A 1 103 ? -0.844 5.806 -1.433 1.00 95.62 103 LEU A C 1
ATOM 823 O O . LEU A 1 103 ? -1.497 5.896 -0.393 1.00 95.62 103 LEU A O 1
ATOM 827 N N . LEU A 1 104 ? -0.873 4.704 -2.189 1.00 94.69 104 LEU A N 1
ATOM 828 C CA . LEU A 1 104 ? -1.678 3.537 -1.825 1.00 94.69 104 LEU A CA 1
ATOM 829 C C . LEU A 1 104 ? -1.143 2.825 -0.576 1.00 94.69 104 LEU A C 1
ATOM 831 O O . LEU A 1 104 ? -1.944 2.368 0.235 1.00 94.69 104 LEU A O 1
ATOM 835 N N . ARG A 1 105 ? 0.181 2.766 -0.379 1.00 95.50 105 ARG A N 1
ATOM 836 C CA . ARG A 1 105 ? 0.790 2.219 0.846 1.00 95.50 105 ARG A CA 1
ATOM 837 C C . ARG A 1 105 ? 0.382 3.035 2.066 1.00 95.50 105 ARG A C 1
ATOM 839 O O . ARG A 1 105 ? -0.149 2.466 3.012 1.00 95.50 105 ARG A O 1
ATOM 846 N N . LYS A 1 106 ? 0.482 4.365 1.983 1.00 95.06 106 LYS A N 1
ATOM 847 C CA . LYS A 1 106 ? 0.029 5.263 3.054 1.00 95.06 106 LYS A CA 1
ATOM 848 C C . LYS A 1 106 ? -1.444 5.030 3.414 1.00 95.06 106 LYS A C 1
ATOM 850 O O . LYS A 1 106 ? -1.770 4.866 4.585 1.00 95.06 106 LYS A O 1
ATOM 855 N N . ARG A 1 107 ? -2.326 4.937 2.411 1.00 94.06 107 ARG A N 1
ATOM 856 C CA . ARG A 1 107 ? -3.753 4.626 2.629 1.00 94.06 107 ARG A CA 1
ATOM 857 C C . ARG A 1 107 ? -3.965 3.247 3.257 1.00 94.06 107 ARG A C 1
ATOM 859 O O . ARG A 1 107 ? -4.863 3.078 4.074 1.00 94.06 107 ARG A O 1
ATOM 866 N N . SER A 1 108 ? -3.158 2.256 2.884 1.00 93.38 108 SER A N 1
ATOM 867 C CA . SER A 1 108 ? -3.223 0.907 3.460 1.00 93.38 108 SER A CA 1
ATOM 868 C C . SER A 1 108 ? -2.846 0.908 4.940 1.00 93.38 108 SER A C 1
ATOM 870 O O . SER A 1 108 ? -3.498 0.240 5.748 1.00 93.38 108 SER A O 1
ATOM 872 N N . ASP A 1 109 ? -1.838 1.694 5.310 1.00 92.56 109 ASP A N 1
ATOM 873 C CA . ASP A 1 109 ? -1.415 1.852 6.700 1.00 92.56 109 ASP A CA 1
ATOM 874 C C . ASP A 1 109 ? -2.482 2.578 7.524 1.00 92.56 109 ASP A C 1
ATOM 876 O O . ASP A 1 109 ? -2.805 2.155 8.634 1.00 92.56 109 ASP A O 1
ATOM 880 N N . GLU A 1 110 ? -3.082 3.634 6.968 1.00 94.06 110 GLU A N 1
ATOM 881 C CA . GLU A 1 110 ? -4.212 4.349 7.575 1.00 94.06 110 GLU A CA 1
ATOM 882 C C . GLU A 1 110 ? -5.401 3.408 7.819 1.00 94.06 110 GLU A C 1
ATOM 884 O O . GLU A 1 110 ? -5.889 3.325 8.945 1.00 94.06 110 GLU A O 1
ATOM 889 N N . LEU A 1 111 ? -5.804 2.616 6.817 1.00 90.75 111 LEU A N 1
ATOM 890 C CA . LEU A 1 111 ? -6.868 1.615 6.969 1.00 90.75 111 LEU A CA 1
ATOM 891 C C . LEU A 1 111 ? -6.536 0.572 8.039 1.00 90.75 111 LEU A C 1
ATOM 893 O O . LEU A 1 111 ? -7.404 0.183 8.819 1.00 90.75 111 LEU A O 1
ATOM 897 N N . THR A 1 112 ? -5.282 0.123 8.101 1.00 92.06 112 THR A N 1
ATOM 898 C CA . THR A 1 112 ? -4.835 -0.851 9.105 1.00 92.06 112 THR A CA 1
ATOM 899 C C . THR A 1 112 ? -4.926 -0.272 10.517 1.00 92.06 112 THR A C 1
ATOM 901 O O . THR A 1 112 ? -5.424 -0.945 11.423 1.00 92.06 112 THR A O 1
ATOM 904 N N . LYS A 1 113 ? -4.531 0.994 10.703 1.00 92.12 113 LYS A N 1
ATOM 905 C CA . LYS A 1 113 ? -4.685 1.714 11.975 1.00 92.12 113 LYS A CA 1
ATOM 906 C C . LYS A 1 113 ? -6.157 1.884 12.352 1.00 92.12 113 LYS A C 1
ATOM 908 O O . LYS A 1 113 ? -6.519 1.598 13.492 1.00 92.12 113 LYS A O 1
ATOM 913 N N . SER A 1 114 ? -7.012 2.287 11.410 1.00 91.69 114 SER A N 1
ATOM 914 C CA . SER A 1 114 ? -8.454 2.433 11.643 1.00 91.69 114 SER A CA 1
ATOM 915 C C . SER A 1 114 ? -9.110 1.110 12.041 1.00 91.69 114 SER A C 1
ATOM 917 O O . SER A 1 114 ? -9.868 1.076 13.005 1.00 91.69 114 SER A O 1
ATOM 919 N N . LEU A 1 115 ? -8.772 0.005 11.372 1.00 90.62 115 LEU A N 1
ATOM 920 C CA . LEU A 1 115 ? -9.271 -1.327 11.728 1.00 90.62 115 LEU A CA 1
ATOM 921 C C . LEU A 1 115 ? -8.840 -1.747 13.138 1.00 90.62 115 LEU A C 1
ATOM 923 O O . LEU A 1 115 ? -9.651 -2.276 13.898 1.00 90.62 115 LEU A O 1
ATOM 927 N N . ALA A 1 116 ? -7.583 -1.501 13.513 1.00 91.88 116 ALA A N 1
ATOM 928 C CA . ALA A 1 116 ? -7.108 -1.782 14.867 1.00 91.88 116 ALA A CA 1
ATOM 929 C C . ALA A 1 116 ? -7.851 -0.936 15.918 1.00 91.88 116 ALA A C 1
ATOM 931 O O . ALA A 1 116 ? -8.244 -1.452 16.967 1.00 91.88 116 ALA A O 1
ATOM 932 N N . ALA A 1 117 ? -8.095 0.344 15.622 1.00 90.38 117 ALA A N 1
ATOM 933 C CA . ALA A 1 117 ? -8.845 1.240 16.494 1.00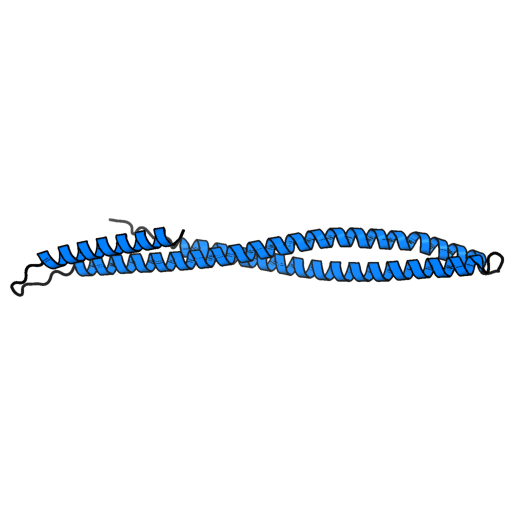 90.38 117 ALA A CA 1
ATOM 934 C C . ALA A 1 117 ? -10.307 0.796 16.670 1.00 90.38 117 ALA A C 1
ATOM 936 O O . ALA A 1 117 ? -10.795 0.774 17.800 1.00 90.38 117 ALA A O 1
ATOM 937 N N . LEU A 1 118 ? -10.984 0.378 15.594 1.00 90.25 118 LEU A N 1
ATOM 938 C CA . LEU A 1 118 ? -12.355 -0.139 15.664 1.00 90.25 118 LEU A CA 1
ATOM 939 C C . LEU A 1 118 ? -12.441 -1.414 16.501 1.00 90.25 118 LEU A C 1
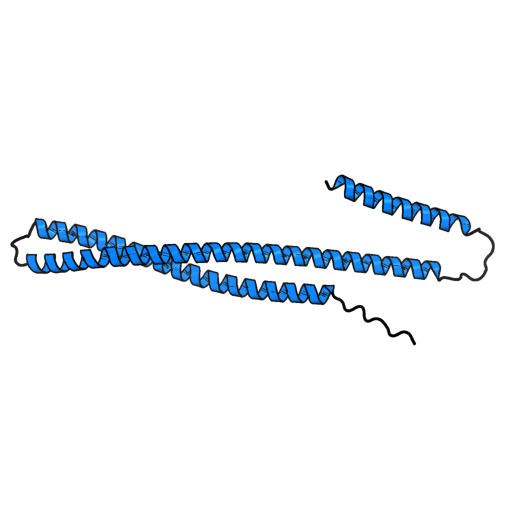ATOM 941 O O . LEU A 1 118 ? -13.284 -1.494 17.391 1.00 90.25 118 LEU A O 1
ATOM 945 N N . LYS A 1 119 ? -11.523 -2.369 16.300 1.00 90.81 119 LYS A N 1
ATOM 946 C CA . LYS A 1 119 ? -11.458 -3.594 17.117 1.00 90.81 119 LYS A CA 1
ATOM 947 C C . LYS A 1 119 ? -11.268 -3.280 18.600 1.00 90.81 119 LYS A C 1
ATOM 949 O O . LYS A 1 119 ? -11.952 -3.851 19.444 1.00 90.81 119 LYS A O 1
ATOM 954 N N . LYS A 1 120 ? -10.390 -2.325 18.920 1.00 92.31 120 LYS A N 1
ATOM 955 C CA . LYS A 1 120 ? -10.202 -1.843 20.295 1.00 92.31 120 LYS A CA 1
ATOM 956 C C . LYS A 1 120 ? -11.471 -1.191 20.850 1.00 92.31 120 LYS A C 1
ATOM 958 O O . LYS A 1 120 ? -11.807 -1.418 22.008 1.00 92.31 120 LYS A O 1
ATOM 963 N N . SER A 1 121 ? -12.166 -0.383 20.049 1.00 89.38 121 SER A N 1
ATOM 964 C CA . SER A 1 121 ? -13.428 0.251 20.448 1.00 89.38 121 SER A CA 1
ATOM 965 C C . SER A 1 121 ? -14.515 -0.785 20.723 1.00 89.38 121 SER A C 1
ATOM 967 O O . SER A 1 121 ? -15.224 -0.662 21.717 1.00 89.38 121 SER A O 1
ATOM 969 N N . LYS A 1 122 ? -14.612 -1.822 19.883 1.00 90.31 122 LYS A N 1
ATOM 970 C CA . LYS A 1 122 ? -15.555 -2.928 20.065 1.00 90.31 122 LYS A CA 1
ATOM 971 C C . LYS A 1 122 ? -15.285 -3.675 21.371 1.00 90.31 122 LYS A C 1
ATOM 973 O O . LYS A 1 122 ? -16.188 -3.773 22.190 1.00 90.31 122 LYS A O 1
ATOM 978 N N . ALA A 1 123 ? -14.037 -4.078 21.617 1.00 90.94 123 ALA A N 1
ATOM 979 C CA . ALA A 1 123 ? -13.664 -4.781 22.847 1.00 90.94 123 ALA A CA 1
ATOM 980 C C . ALA A 1 123 ? -13.969 -3.961 24.117 1.00 90.94 123 ALA A C 1
ATOM 982 O O . ALA A 1 123 ? -14.456 -4.494 25.112 1.00 90.94 123 ALA A O 1
ATOM 983 N N . LYS A 1 124 ? -13.727 -2.642 24.080 1.00 91.56 124 LYS A N 1
ATOM 984 C CA . LYS A 1 124 ? -14.105 -1.742 25.181 1.00 91.56 124 LYS A CA 1
ATOM 985 C C . LYS A 1 124 ? -15.612 -1.719 25.403 1.00 91.56 124 LYS A C 1
ATOM 987 O O . LYS A 1 124 ? -16.053 -1.800 26.541 1.00 91.56 124 LYS A O 1
ATOM 992 N N . LEU A 1 125 ? -16.387 -1.612 24.328 1.00 89.00 125 LEU A N 1
ATOM 993 C CA . LEU A 1 125 ? -17.840 -1.537 24.403 1.00 89.00 125 LEU A CA 1
ATOM 994 C C . LEU A 1 125 ? -18.456 -2.847 24.914 1.00 89.00 125 LEU A C 1
ATOM 996 O O . LEU A 1 125 ? -19.376 -2.810 25.724 1.00 89.00 125 LEU A O 1
ATOM 1000 N N . GLU A 1 126 ? -17.920 -3.992 24.492 1.00 89.25 126 GLU A N 1
ATOM 1001 C CA . GLU A 1 126 ? -18.298 -5.314 25.005 1.00 89.25 126 GLU A CA 1
ATOM 1002 C C . GLU A 1 126 ? -17.989 -5.446 26.502 1.00 89.25 126 GLU A C 1
ATOM 1004 O 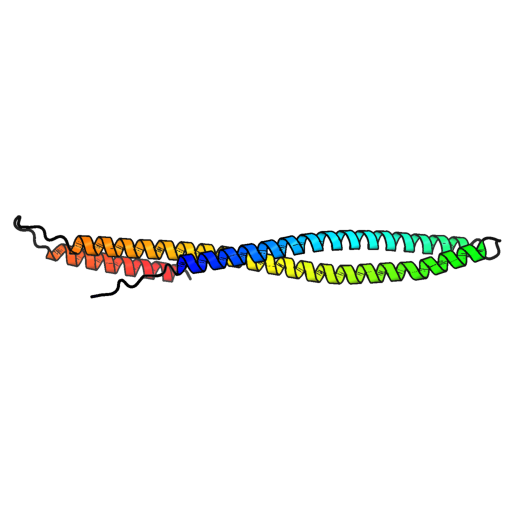O . GLU A 1 126 ? -18.849 -5.878 27.267 1.00 89.25 126 GLU A O 1
ATOM 1009 N N . SER A 1 127 ? -16.813 -4.992 26.949 1.00 89.25 127 SER A N 1
ATOM 1010 C CA . SER A 1 127 ? -16.471 -4.952 28.377 1.00 89.25 127 SER A CA 1
ATOM 1011 C C . SER A 1 127 ? -17.407 -4.034 29.170 1.00 89.25 127 SER A C 1
ATOM 1013 O O . SER A 1 127 ? -17.905 -4.429 30.222 1.00 89.25 127 SER A O 1
ATOM 1015 N N . SER A 1 128 ? -17.712 -2.838 28.656 1.00 88.00 128 SER A N 1
ATOM 1016 C CA . SER A 1 128 ? -18.664 -1.923 29.296 1.00 88.00 128 SER A CA 1
ATOM 1017 C C . SER A 1 128 ? -20.072 -2.512 29.375 1.00 88.00 128 SER A C 1
ATOM 1019 O O . SER A 1 128 ? -20.742 -2.346 30.392 1.00 88.00 128 SER A O 1
ATOM 1021 N N . ARG A 1 129 ? -20.510 -3.237 28.338 1.00 87.94 129 ARG A N 1
ATOM 1022 C CA . ARG A 1 129 ? -21.792 -3.950 28.333 1.00 87.94 129 ARG A CA 1
ATOM 1023 C C . ARG A 1 129 ? -21.840 -5.024 29.423 1.00 87.94 129 ARG A C 1
ATOM 1025 O O . ARG A 1 129 ? -22.836 -5.094 30.135 1.00 87.94 129 ARG A O 1
ATOM 1032 N N . MET A 1 130 ? -20.779 -5.822 29.567 1.00 88.25 130 MET A N 1
ATOM 1033 C CA . MET A 1 130 ? -20.684 -6.854 30.609 1.00 88.25 130 MET A CA 1
ATOM 1034 C C . MET A 1 130 ? -20.772 -6.250 32.013 1.00 88.25 130 MET A C 1
ATOM 1036 O O . MET A 1 130 ? -21.598 -6.678 32.812 1.00 88.25 130 MET A O 1
ATOM 1040 N N . LEU A 1 131 ? -20.003 -5.190 32.282 1.00 86.88 131 LEU A N 1
ATOM 1041 C CA . LEU A 1 131 ? -20.034 -4.498 33.575 1.00 86.88 131 LEU A CA 1
ATOM 1042 C C . LEU A 1 131 ? -21.411 -3.889 33.876 1.00 86.88 131 LEU A C 1
ATOM 1044 O O . LEU A 1 131 ? -21.877 -3.941 35.011 1.00 86.88 131 LEU A O 1
ATOM 1048 N N . ALA A 1 132 ? -22.085 -3.318 32.873 1.00 83.94 132 ALA A N 1
ATOM 1049 C CA . ALA A 1 132 ? -23.439 -2.796 33.047 1.00 83.94 132 ALA A CA 1
ATOM 1050 C C . ALA A 1 132 ? -24.427 -3.913 33.426 1.00 83.94 132 ALA A C 1
ATOM 1052 O O . ALA A 1 132 ? -25.196 -3.757 34.371 1.00 83.94 132 ALA A O 1
ATOM 1053 N N . GLN A 1 133 ? -24.349 -5.064 32.753 1.00 86.69 133 GLN A N 1
ATOM 1054 C CA . GLN A 1 133 ? -25.177 -6.229 33.072 1.00 86.69 133 GLN A CA 1
ATOM 1055 C C . GLN A 1 133 ? -24.894 -6.779 34.476 1.00 86.69 133 GLN A C 1
ATOM 1057 O O . GLN A 1 133 ? -25.830 -7.124 35.194 1.00 86.69 133 GLN A O 1
ATOM 1062 N N . GLU A 1 134 ? -23.629 -6.833 34.897 1.00 86.50 134 GLU A N 1
ATOM 1063 C CA . GLU A 1 134 ? -23.250 -7.231 36.257 1.00 86.50 134 GLU A CA 1
ATOM 1064 C C . GLU A 1 134 ? -23.842 -6.287 37.308 1.00 86.50 134 GLU A C 1
ATOM 1066 O O . GLU A 1 134 ? -24.430 -6.753 38.284 1.00 86.50 134 GLU A O 1
ATOM 1071 N N . ARG A 1 135 ? -23.771 -4.968 37.089 1.00 87.50 135 ARG A N 1
ATOM 1072 C CA . ARG A 1 135 ? -24.374 -3.971 37.989 1.00 87.50 135 ARG A CA 1
ATOM 1073 C C . ARG A 1 135 ? -25.891 -4.117 38.065 1.00 87.50 135 ARG A C 1
ATOM 1075 O O . ARG A 1 135 ? -26.427 -4.141 39.170 1.00 87.50 135 ARG A O 1
ATOM 1082 N N . ASP A 1 136 ? -26.567 -4.291 36.932 1.00 85.50 136 ASP A N 1
ATOM 1083 C CA . ASP A 1 136 ? -28.018 -4.508 36.895 1.00 85.50 136 ASP A CA 1
ATOM 1084 C C . ASP A 1 136 ? -28.423 -5.810 37.606 1.00 85.50 136 ASP A C 1
ATOM 1086 O O . ASP A 1 136 ? -29.469 -5.880 38.257 1.00 85.50 136 ASP A O 1
ATOM 1090 N N . ASN A 1 137 ? -27.601 -6.858 37.508 1.00 84.31 137 ASN A N 1
ATOM 1091 C CA . ASN A 1 137 ? -27.819 -8.121 38.214 1.00 84.31 137 ASN A CA 1
ATOM 1092 C C . ASN A 1 137 ? -27.617 -7.966 39.726 1.00 84.31 137 ASN A C 1
ATOM 1094 O O . ASN A 1 137 ? -28.453 -8.434 40.497 1.00 84.31 137 ASN A O 1
ATOM 1098 N N . LEU A 1 138 ? -26.561 -7.266 40.152 1.00 84.38 138 LEU A N 1
ATOM 1099 C CA . LEU A 1 138 ? -26.314 -6.953 41.562 1.00 84.38 138 LEU A CA 1
ATOM 1100 C C . LEU A 1 138 ? -27.445 -6.105 42.151 1.00 84.38 138 LEU A C 1
ATOM 1102 O O . LEU A 1 138 ? -27.963 -6.432 43.217 1.00 84.38 138 LEU A O 1
ATOM 1106 N N . SER A 1 139 ? -27.889 -5.060 41.447 1.00 82.19 139 SER A N 1
ATOM 1107 C CA . SER A 1 139 ? -29.023 -4.236 41.874 1.00 82.19 139 SER A CA 1
ATOM 1108 C C . SER A 1 139 ? -30.310 -5.053 42.012 1.00 82.19 139 SER A C 1
ATOM 1110 O O . SER A 1 139 ? -31.034 -4.878 42.993 1.00 82.19 139 SER A O 1
ATOM 1112 N N . ARG A 1 140 ? -30.577 -5.989 41.091 1.00 83.25 140 ARG A N 1
ATOM 1113 C CA . ARG A 1 140 ? -31.723 -6.911 41.194 1.00 83.25 140 ARG A CA 1
ATOM 1114 C C . ARG A 1 140 ? -31.605 -7.880 42.372 1.00 83.25 140 ARG A C 1
ATOM 1116 O O . ARG A 1 140 ? -32.595 -8.090 43.072 1.00 83.25 140 ARG A O 1
ATOM 1123 N N . ALA A 1 141 ? -30.423 -8.438 42.625 1.00 83.38 141 ALA A N 1
ATOM 1124 C CA . ALA A 1 141 ? -30.190 -9.326 43.764 1.00 83.38 141 ALA A CA 1
ATOM 1125 C C . ALA A 1 141 ? -30.403 -8.598 45.103 1.00 83.38 141 ALA A C 1
ATOM 1127 O O . ALA A 1 141 ? -31.115 -9.102 45.967 1.00 83.38 141 ALA A O 1
ATOM 1128 N N . VAL A 1 142 ? -29.872 -7.377 45.242 1.00 83.31 142 VAL A N 1
ATOM 1129 C CA . VAL A 1 142 ? -30.075 -6.533 46.433 1.00 83.31 142 VAL A CA 1
ATOM 1130 C C . VAL A 1 142 ? -31.550 -6.177 46.622 1.00 83.31 142 VAL A C 1
ATOM 1132 O O . VAL A 1 142 ? -32.056 -6.272 47.735 1.00 83.31 142 VAL A O 1
ATOM 1135 N N . ALA A 1 143 ? -32.262 -5.811 45.551 1.00 79.69 143 ALA A N 1
ATOM 1136 C CA . ALA A 1 143 ? -33.696 -5.526 45.627 1.00 79.69 143 ALA A CA 1
ATOM 1137 C C . ALA A 1 143 ? -34.516 -6.757 46.057 1.00 79.69 143 ALA A C 1
ATOM 1139 O O . ALA A 1 143 ? -35.473 -6.621 46.813 1.00 79.69 143 ALA A O 1
ATOM 1140 N N . THR A 1 144 ? -34.120 -7.955 45.617 1.00 81.75 144 THR A N 1
ATOM 1141 C CA . THR A 1 144 ? -34.760 -9.219 46.019 1.00 81.75 144 THR A CA 1
ATOM 1142 C C . THR A 1 144 ? -34.503 -9.523 47.497 1.00 81.75 144 THR A C 1
ATOM 1144 O O . THR A 1 144 ? -35.432 -9.855 48.228 1.00 81.75 144 THR A O 1
ATOM 1147 N N . LEU A 1 145 ? -33.263 -9.335 47.963 1.00 76.94 145 LEU A N 1
ATOM 1148 C CA . LEU A 1 145 ? -32.895 -9.494 49.373 1.00 76.94 145 LEU A CA 1
ATOM 1149 C C . LEU A 1 145 ? -33.652 -8.510 50.278 1.00 76.94 145 LEU A C 1
ATOM 11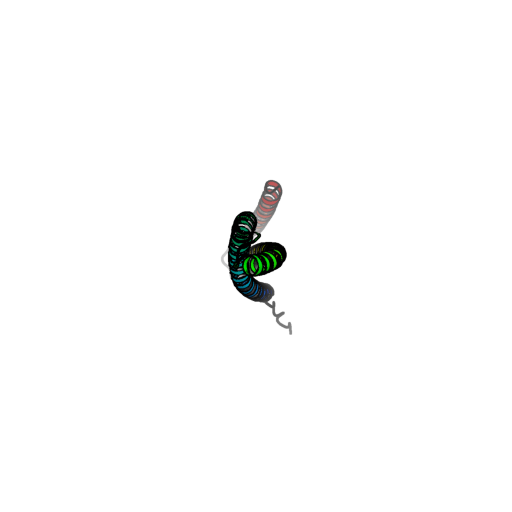51 O O . LEU A 1 145 ? -34.186 -8.913 51.303 1.00 76.94 145 LEU A O 1
ATOM 1155 N N . ALA A 1 146 ? -33.776 -7.244 49.872 1.00 74.19 146 ALA A N 1
ATOM 1156 C CA . ALA A 1 146 ? -34.509 -6.220 50.623 1.00 74.19 146 ALA A CA 1
ATOM 1157 C C . ALA A 1 146 ? -36.041 -6.413 50.618 1.00 74.19 146 ALA A C 1
ATOM 1159 O O . ALA A 1 146 ? -36.740 -5.795 51.417 1.00 74.19 146 ALA A O 1
ATOM 1160 N N . GLY A 1 147 ? -36.566 -7.234 49.703 1.00 54.22 147 GLY A N 1
ATOM 1161 C CA . GLY A 1 147 ? -37.994 -7.482 49.513 1.00 54.22 147 GLY A CA 1
ATOM 1162 C C . GLY A 1 147 ? -38.501 -8.806 50.082 1.00 54.22 147 GLY A C 1
ATOM 1163 O O . GLY A 1 147 ? -39.637 -9.158 49.781 1.00 54.22 147 GLY A O 1
ATOM 1164 N N . THR A 1 148 ? -37.699 -9.547 50.856 1.00 45.06 148 THR A N 1
ATOM 1165 C CA . THR A 1 148 ? -38.132 -10.802 51.496 1.00 45.06 148 THR A CA 1
ATOM 1166 C C . THR A 1 148 ? -38.744 -10.483 52.868 1.00 45.06 148 THR A C 1
ATOM 1168 O O . THR A 1 148 ? -37.995 -10.154 53.785 1.00 45.06 148 THR A O 1
ATOM 1171 N N . PRO A 1 149 ? -40.079 -10.543 53.060 1.00 43.81 149 PRO A N 1
ATOM 1172 C CA . PRO A 1 149 ? -40.679 -10.433 54.377 1.00 43.81 149 PRO A CA 1
ATOM 1173 C C . PRO A 1 149 ? -40.690 -11.836 54.986 1.00 43.81 149 PRO A C 1
ATOM 1175 O O . PRO A 1 149 ? -41.563 -12.648 54.671 1.00 43.81 149 PRO A O 1
ATOM 1178 N N . GLU A 1 150 ? -39.711 -12.152 55.830 1.00 42.53 150 GLU A N 1
ATOM 1179 C CA . GLU A 1 150 ? -39.838 -13.327 56.690 1.00 42.53 150 GLU A CA 1
ATOM 1180 C C . GLU A 1 150 ? -40.973 -13.084 57.696 1.00 42.53 150 GLU A C 1
ATOM 1182 O O . GLU A 1 150 ? -40.952 -12.154 58.504 1.00 42.53 150 GLU A O 1
ATOM 1187 N N . GLY A 1 151 ? -42.009 -13.921 57.600 1.00 40.12 151 GLY A N 1
ATOM 1188 C CA . GLY A 1 151 ? -42.989 -14.114 58.664 1.00 40.12 151 GLY A CA 1
ATOM 1189 C C . GLY A 1 151 ? -42.334 -14.721 59.916 1.00 40.12 151 GLY A C 1
ATOM 1190 O O . GLY A 1 151 ? -41.221 -15.238 59.857 1.00 40.12 151 GLY A O 1
ATOM 1191 N N . PRO A 1 152 ? -43.009 -14.651 61.071 1.00 50.91 152 PRO A N 1
ATOM 1192 C CA . PRO A 1 152 ? -42.368 -14.407 62.352 1.00 50.91 152 PRO A CA 1
ATOM 1193 C C . PRO A 1 152 ? -41.714 -15.662 62.931 1.00 50.91 152 PRO A C 1
ATOM 1195 O O . PRO A 1 152 ? -42.402 -16.619 63.282 1.00 50.91 152 PRO A O 1
ATOM 1198 N N . VAL A 1 153 ? -40.404 -15.608 63.159 1.00 39.47 153 VAL A N 1
ATOM 1199 C CA . VAL A 1 153 ? -39.745 -16.409 64.196 1.00 39.47 153 VAL A CA 1
ATOM 1200 C C . VAL A 1 153 ? -38.831 -15.476 64.981 1.00 39.47 153 VAL A C 1
ATOM 1202 O O . VAL A 1 153 ? -38.141 -14.631 64.424 1.00 39.47 153 VAL A O 1
ATOM 1205 N N . GLY A 1 154 ? -38.947 -15.549 66.302 1.00 41.78 154 GLY A N 1
ATOM 1206 C CA . GLY A 1 154 ? -38.501 -14.519 67.222 1.00 41.78 154 GLY A CA 1
ATOM 1207 C C . GLY A 1 154 ? -37.016 -14.165 67.146 1.00 41.78 154 GLY A C 1
ATOM 1208 O O . GLY A 1 154 ? -36.148 -15.027 67.167 1.00 41.78 154 GLY A O 1
ATOM 1209 N N . GLY A 1 155 ? -36.773 -12.856 67.206 1.00 46.69 155 GLY A N 1
ATOM 1210 C CA . GLY A 1 155 ? -35.747 -12.263 68.053 1.00 46.69 155 GLY A CA 1
ATOM 1211 C C . GLY A 1 155 ? -34.299 -12.447 67.627 1.00 46.69 155 GLY A C 1
ATOM 1212 O O . GLY A 1 155 ? -33.560 -13.091 68.353 1.00 46.69 155 GLY A O 1
ATOM 1213 N N . LEU A 1 156 ? -33.864 -11.741 66.583 1.00 41.44 156 LEU A N 1
ATOM 1214 C CA . LEU A 1 156 ? -32.526 -11.144 66.514 1.00 41.44 156 LEU A CA 1
ATOM 1215 C C . LEU A 1 156 ? -32.648 -9.808 65.767 1.00 41.44 156 LEU A C 1
ATOM 1217 O O . LEU A 1 156 ? -33.224 -9.730 64.690 1.00 41.44 156 LEU A O 1
ATOM 1221 N N . SER A 1 157 ? -32.196 -8.725 66.391 1.00 47.94 157 SER A N 1
ATOM 1222 C CA . SER A 1 157 ? -32.349 -7.359 65.892 1.00 47.94 157 SER A CA 1
ATOM 1223 C C . SER A 1 157 ? -31.566 -7.123 64.591 1.00 47.94 157 SER A C 1
ATOM 1225 O O . SER A 1 157 ? -30.336 -7.087 64.611 1.00 47.94 157 SER A O 1
ATOM 1227 N N . ASP A 1 158 ? -32.290 -6.852 63.505 1.00 55.03 158 ASP A N 1
ATOM 1228 C CA . ASP A 1 158 ? -31.820 -6.531 62.140 1.00 55.03 158 ASP A CA 1
ATOM 1229 C C . ASP A 1 158 ? -30.974 -5.244 62.003 1.00 55.03 158 ASP A C 1
ATOM 1231 O O . ASP A 1 158 ? -30.521 -4.881 60.917 1.00 55.03 158 ASP A O 1
ATOM 1235 N N . ALA A 1 159 ? -30.727 -4.526 63.102 1.00 54.41 159 ALA A N 1
ATOM 1236 C CA . ALA A 1 159 ? -29.975 -3.271 63.091 1.00 54.41 159 ALA A CA 1
ATOM 1237 C C . ALA A 1 159 ? -28.490 -3.457 62.712 1.00 54.41 159 ALA A C 1
ATOM 1239 O O . ALA A 1 159 ? -27.894 -2.559 62.122 1.00 54.41 159 ALA A O 1
ATOM 1240 N N . GLY A 1 160 ? -27.896 -4.621 63.006 1.00 54.38 160 GLY A N 1
ATOM 1241 C CA . GLY A 1 160 ? -26.476 -4.886 62.731 1.00 54.38 160 GLY A CA 1
ATOM 1242 C C . GLY A 1 160 ? -26.159 -5.100 61.248 1.00 54.38 160 GLY A C 1
ATOM 1243 O O . GLY A 1 160 ? -25.145 -4.616 60.753 1.00 54.38 160 GLY A O 1
ATOM 1244 N N . ILE A 1 161 ? -27.061 -5.753 60.509 1.00 59.12 161 ILE A N 1
ATOM 1245 C CA . ILE A 1 161 ? -26.852 -6.090 59.092 1.00 59.12 161 ILE A CA 1
ATOM 1246 C C . ILE A 1 161 ? -26.843 -4.824 58.230 1.00 59.12 161 ILE A C 1
ATOM 1248 O O . ILE A 1 161 ? -26.063 -4.715 57.284 1.00 59.12 161 ILE A O 1
ATOM 1252 N N . PHE A 1 162 ? -27.670 -3.835 58.575 1.00 57.12 162 PHE A N 1
ATOM 1253 C CA . PHE A 1 162 ? -27.711 -2.558 57.865 1.00 57.12 162 PHE A CA 1
ATOM 1254 C C . PHE A 1 162 ? -26.415 -1.756 58.035 1.00 57.12 162 PHE A C 1
ATOM 1256 O O . PHE A 1 162 ? -25.900 -1.203 57.059 1.00 57.12 162 PHE A O 1
ATOM 1263 N N . ASP A 1 163 ? -25.862 -1.731 59.249 1.00 61.69 163 ASP A N 1
ATOM 1264 C CA . ASP A 1 163 ? -24.579 -1.081 59.528 1.00 61.69 163 ASP A CA 1
ATOM 1265 C C . ASP A 1 163 ? -23.412 -1.809 58.848 1.00 61.69 163 ASP A C 1
ATOM 1267 O O . ASP A 1 163 ? -22.506 -1.162 58.316 1.00 61.69 163 ASP A O 1
ATOM 1271 N N . ASP A 1 164 ? -23.451 -3.139 58.785 1.00 65.69 164 ASP A N 1
ATOM 1272 C CA . ASP A 1 164 ? -22.420 -3.931 58.114 1.00 65.69 164 ASP A CA 1
ATOM 1273 C C . ASP A 1 164 ? -22.490 -3.800 56.583 1.00 65.69 164 ASP A C 1
ATOM 1275 O O . ASP A 1 164 ? -21.455 -3.652 55.927 1.00 65.69 164 ASP A O 1
ATOM 1279 N N . LEU A 1 165 ? -23.691 -3.730 55.999 1.00 67.19 165 LEU A N 1
ATOM 1280 C CA . LEU A 1 165 ? -23.885 -3.440 54.572 1.00 67.19 165 LEU A CA 1
ATOM 1281 C C . LEU A 1 165 ? -23.444 -2.019 54.207 1.00 67.19 165 LEU A C 1
ATOM 1283 O O . LEU A 1 165 ? -22.872 -1.804 53.134 1.00 67.19 165 LEU A O 1
ATOM 1287 N N . LYS A 1 166 ? -23.669 -1.045 55.094 1.00 72.12 166 LYS A N 1
ATOM 1288 C CA . LYS A 1 166 ? -23.194 0.328 54.901 1.00 72.12 166 LYS A CA 1
ATOM 1289 C C . LYS A 1 166 ? -21.665 0.389 54.912 1.00 72.12 166 LYS A C 1
ATOM 1291 O O . LYS A 1 166 ? -21.086 0.951 53.983 1.00 72.12 166 LYS A O 1
ATOM 1296 N N . LYS A 1 167 ? -21.013 -0.271 55.875 1.00 69.81 167 LYS A N 1
ATOM 1297 C CA . LYS A 1 167 ? -19.544 -0.394 55.931 1.00 69.81 167 LYS A CA 1
ATOM 1298 C C . LYS A 1 167 ? -18.976 -1.115 54.708 1.00 69.81 167 LYS A C 1
ATOM 1300 O O . LYS A 1 167 ? -17.967 -0.681 54.159 1.00 69.81 167 LYS A O 1
ATOM 1305 N N . ALA A 1 168 ? -19.632 -2.178 54.239 1.00 69.25 168 ALA A N 1
ATOM 1306 C CA . ALA A 1 168 ? -19.216 -2.897 53.035 1.00 69.25 168 ALA A CA 1
ATOM 1307 C C . ALA A 1 168 ? -19.307 -2.011 51.782 1.00 69.25 168 ALA A C 1
ATOM 1309 O O . ALA A 1 168 ? -18.405 -2.012 50.944 1.00 69.25 168 ALA A O 1
ATOM 1310 N N . ARG A 1 169 ? -20.361 -1.194 51.675 1.00 71.75 169 ARG A N 1
ATOM 1311 C CA . ARG A 1 169 ? -20.537 -0.244 50.571 1.00 71.75 169 ARG A CA 1
ATOM 1312 C C . ARG A 1 169 ? -19.497 0.879 50.603 1.00 71.75 169 ARG A C 1
ATOM 1314 O O . ARG A 1 169 ? -18.972 1.241 49.554 1.00 71.75 169 ARG A O 1
ATOM 1321 N N . GLU A 1 170 ? -19.163 1.389 51.785 1.00 71.44 170 GLU A N 1
ATOM 1322 C CA . GLU A 1 170 ? -18.092 2.377 51.975 1.00 71.44 170 GLU A CA 1
ATOM 1323 C C . GLU A 1 170 ? -16.711 1.796 51.621 1.00 71.44 170 GLU A C 1
ATOM 1325 O O . GLU A 1 170 ? -15.916 2.463 50.958 1.00 71.44 170 GLU A O 1
ATOM 1330 N N . ALA A 1 171 ? -16.450 0.530 51.966 1.00 71.25 171 ALA A N 1
ATOM 1331 C CA . ALA A 1 171 ? -15.207 -0.161 51.623 1.00 71.25 171 ALA A CA 1
ATOM 1332 C C . ALA A 1 171 ? -15.036 -0.381 50.109 1.00 71.25 171 ALA A C 1
ATOM 1334 O O . ALA A 1 171 ? -13.927 -0.235 49.594 1.00 71.25 171 ALA A O 1
ATOM 1335 N N . ILE A 1 172 ? -16.120 -0.679 49.383 1.00 72.25 172 ILE A N 1
ATOM 1336 C CA . ILE A 1 172 ? -16.096 -0.819 47.917 1.00 72.25 172 ILE A CA 1
ATOM 1337 C C . ILE A 1 172 ? -15.757 0.519 47.250 1.00 72.25 172 ILE A C 1
ATOM 1339 O O . ILE A 1 172 ? -14.872 0.564 46.401 1.00 72.25 172 ILE A O 1
ATOM 1343 N N . VAL A 1 173 ? -16.384 1.618 47.682 1.00 73.88 173 VAL A N 1
ATOM 1344 C CA . VAL A 1 173 ? -16.102 2.962 47.143 1.00 73.88 173 VAL A CA 1
ATOM 1345 C C . VAL A 1 173 ? -14.649 3.379 47.411 1.00 73.88 173 VAL A C 1
ATOM 1347 O O . VAL A 1 173 ? -13.996 3.957 46.544 1.00 73.88 173 VAL A O 1
ATOM 1350 N N . LEU A 1 174 ? -14.103 3.041 48.584 1.00 69.19 174 LEU A N 1
ATOM 1351 C CA . LEU A 1 174 ? -12.691 3.268 48.915 1.00 69.19 174 LEU A CA 1
ATOM 1352 C C . LEU A 1 174 ? -11.738 2.420 48.059 1.00 69.19 174 LEU A C 1
ATOM 1354 O O . LEU A 1 174 ? -10.697 2.918 47.629 1.00 69.19 174 LEU A O 1
ATOM 1358 N N . ALA A 1 175 ? -12.085 1.161 47.785 1.00 66.88 175 ALA A N 1
ATOM 1359 C CA . ALA A 1 175 ? -11.300 0.287 46.918 1.00 66.88 175 ALA A CA 1
ATOM 1360 C C . ALA A 1 175 ? -11.303 0.771 45.457 1.00 66.88 175 ALA A C 1
ATOM 1362 O O . ALA A 1 175 ? -10.254 0.776 44.813 1.00 66.88 175 ALA A O 1
ATOM 1363 N N . GLU A 1 176 ? -12.448 1.239 44.955 1.00 65.44 176 GLU A N 1
ATOM 1364 C CA . GLU A 1 176 ? -12.570 1.849 43.625 1.00 65.44 176 GLU A CA 1
ATOM 1365 C C . GLU A 1 176 ? -11.744 3.143 43.524 1.00 65.44 176 GLU A C 1
ATOM 1367 O O . GLU A 1 176 ? -10.965 3.300 42.582 1.00 65.44 176 GLU A O 1
ATOM 1372 N N . ALA A 1 177 ? -11.799 4.014 44.538 1.00 68.00 177 ALA A N 1
ATOM 1373 C CA . ALA A 1 177 ? -10.990 5.233 44.587 1.00 68.00 177 ALA A CA 1
ATOM 1374 C C . ALA A 1 177 ? -9.474 4.944 44.637 1.00 68.00 177 ALA A C 1
ATOM 1376 O O . ALA A 1 177 ? -8.679 5.639 44.004 1.00 68.00 177 ALA A O 1
ATOM 1377 N N . LEU A 1 178 ? -9.048 3.894 45.349 1.00 58.00 178 LEU A N 1
ATOM 1378 C CA . LEU A 1 178 ? -7.643 3.472 45.388 1.00 58.00 178 LEU A CA 1
ATOM 1379 C C . LEU A 1 178 ? -7.166 2.878 44.056 1.00 58.00 178 LEU A C 1
ATOM 1381 O O . LEU A 1 178 ? -6.012 3.090 43.677 1.00 58.00 178 LEU A O 1
ATOM 1385 N N . LEU A 1 179 ? -8.031 2.167 43.329 1.00 59.72 179 LEU A N 1
ATOM 1386 C CA . LEU A 1 179 ? -7.720 1.651 41.993 1.00 59.72 179 LEU A CA 1
ATOM 1387 C C . LEU A 1 179 ? -7.606 2.777 40.954 1.00 59.72 179 LEU A C 1
ATOM 1389 O O . LEU A 1 179 ? -6.703 2.731 40.118 1.00 59.72 179 LEU A O 1
ATOM 1393 N N . GLU A 1 180 ? -8.439 3.817 41.039 1.00 59.66 180 GLU A N 1
ATOM 1394 C CA . GLU A 1 180 ? -8.332 4.999 40.170 1.00 59.66 180 GLU A CA 1
ATOM 1395 C C . GLU A 1 180 ? -7.075 5.843 40.450 1.00 59.66 180 GLU A C 1
ATOM 1397 O O . GLU A 1 180 ? -6.476 6.382 39.517 1.00 59.66 180 GLU A O 1
ATOM 1402 N N . VAL A 1 181 ? -6.616 5.928 41.705 1.00 55.72 181 VAL A N 1
ATOM 1403 C CA . VAL A 1 181 ? -5.397 6.676 42.078 1.00 55.72 181 VAL A CA 1
ATOM 1404 C C . VAL A 1 181 ? -4.111 5.921 41.719 1.00 55.72 181 VAL A C 1
ATOM 1406 O O . VAL A 1 181 ? -3.115 6.549 41.367 1.00 55.72 181 VAL A O 1
ATOM 1409 N N . LYS A 1 182 ? -4.118 4.582 41.753 1.00 48.91 182 LYS A N 1
ATOM 1410 C CA . LYS A 1 182 ? -2.954 3.743 41.401 1.00 48.91 182 LYS A CA 1
ATOM 1411 C C . LYS A 1 182 ? -2.790 3.513 39.889 1.00 48.91 182 LYS A C 1
ATOM 1413 O O . LYS A 1 182 ? -1.811 2.902 39.470 1.00 48.91 182 LYS A O 1
ATOM 1418 N N . GLY A 1 183 ? -3.756 3.969 39.087 1.00 48.84 183 GLY A N 1
ATOM 1419 C CA . GLY A 1 183 ? -3.769 3.889 37.623 1.00 48.84 183 GLY A CA 1
ATOM 1420 C C . GLY A 1 183 ? -3.198 5.115 36.892 1.00 48.84 183 GLY A C 1
ATOM 1421 O O . GLY A 1 183 ? -3.401 5.222 35.681 1.00 48.84 183 GLY A O 1
ATOM 1422 N N . LYS A 1 184 ? -2.522 6.033 37.600 1.00 42.50 184 LYS A N 1
ATOM 1423 C CA . LYS A 1 184 ? -1.743 7.146 37.029 1.00 42.50 184 LYS A CA 1
ATOM 1424 C C . LYS A 1 184 ? -0.246 6.894 37.136 1.00 42.50 184 LYS A C 1
ATOM 1426 O O . LYS A 1 184 ? 0.189 6.424 38.209 1.00 42.50 184 LYS A O 1
#

Secondary structure (DSSP, 8-state):
---------HHHHHHHHHHHHHHHHHHHHHHHHHHHHHHHHHHHHHHHHHHHHHHHHHHHHHHHHHSTTSTTHHHHHHHHHHHHHHHHHHHHHHHHHHHHHHHHHHHHHHHHHHHHHHHHHHHHHHHHHHHHHHHHHHHHHHHHHHT--PPP-----THHHHHHHHHHHHHHHHHHHHHHHTT-

pLDDT: mean 82.33, std 17.95, range [28.31, 97.81]

Radius of gyration: 37.6 Å; chains: 1; bounding box: 82×25×113 Å